Protein AF-0000000087552939 (afdb_homodimer)

Foldseek 3Di:
DPQPFKAKKKKKKKFKDCQVVLCVPDDPVLNVVLLVVLVVQLVVLCVPVWDWQDDDRGMTITMDGDQQDEPVVVVVSVVSSQVSNVVSQVVSCVVVVHHDPMHIEMEMFIDMWGWDDDVPHIHIDDPRVVVSVVVVPDPPDDDPYKYFYFPRRVVSHVVPPVDPPWPADVVGGTMGDDDPPPPPD/DPQPFKAKKKKKKKFKDCQVVLCVPDDPVLNVVLLVVLVVQLVVLCVPVWDWQDDDRGMTITMDGDQQDEPVVVVVSLVSSQVSSVVSQVVSCVVVVHHDPMHIEMEMFIDMWGWDDDVPHIHIDDPRVVVSVVVVPDPPDDDPYKYFYFPRRVVSHVVPPPDPPWPADVPGGTMGHDDPPPPPD

Nearest PDB structures (foldseek):
  1cju-assembly1_A  TM=7.055E-01  e=9.195E-08  Canis lupus familiaris
  3uvj-assembly1_A  TM=7.162E-01  e=6.050E-07  Homo sapiens
  6r4p-assembly1_A  TM=7.171E-01  e=2.565E-06  Bos taurus
  8hbe-assembly1_A  TM=6.775E-01  e=3.297E-06  Homo sapiens
  7pdh-assembly1_A  TM=7.159E-01  e=2.081E-04  Bos taurus

Solvent-accessible surface area (backbone atoms only — not comparable to full-atom values): 20741 Å² total; per-residue (Å²): 128,82,81,77,58,63,46,44,20,40,38,39,33,48,30,52,41,50,49,70,61,46,45,70,73,32,59,62,71,59,39,47,52,51,52,52,52,50,55,48,49,46,57,56,64,48,67,73,66,47,46,77,56,47,74,56,94,62,29,38,43,30,33,38,80,42,91,71,60,52,62,68,61,51,51,51,53,51,50,51,35,51,52,52,48,52,51,48,50,54,51,50,22,61,75,68,71,47,88,75,76,66,44,49,32,36,39,36,33,42,39,53,34,32,66,50,74,55,91,94,42,55,46,73,41,38,53,43,57,54,50,49,58,54,57,73,69,54,85,73,74,85,56,87,30,32,35,39,36,23,47,62,38,49,70,64,25,72,81,60,65,74,62,84,86,45,54,68,38,93,85,54,23,36,38,42,67,73,62,82,69,80,64,81,123,128,81,82,79,58,62,46,44,21,40,37,40,34,47,31,52,42,51,50,69,62,45,45,70,73,33,59,62,69,59,39,47,52,51,52,51,52,49,54,49,48,46,57,55,64,46,66,75,66,48,46,77,56,49,73,55,94,61,30,39,41,30,33,39,80,41,92,71,62,52,61,67,60,53,50,49,52,50,51,51,35,50,52,52,47,52,52,49,48,53,50,51,23,61,76,68,70,44,88,73,76,67,44,49,32,35,39,36,31,41,40,54,35,32,64,49,75,56,91,94,41,54,44,73,40,39,52,42,57,54,50,49,57,54,57,72,69,55,85,72,74,86,58,83,28,32,34,40,35,23,45,61,39,49,70,64,26,72,82,60,64,77,63,79,87,44,54,67,38,93,85,54,24,35,38,42,68,74,63,82,69,79,64,82,123

Secondary structure (DSSP, 8-state):
-----EEEEEEEEEEEETHHHHHHHS-HHHHHHHHHHHHHHHHHHHTTSSEEEEEETTEEEEEEE-SS--HHHHHHHHHHHHHHHHHHHHHHHHHHT-----EEEEEEEEEEEEEEEETTEEEEESHHHHHHHHHHT-S---SSSEEEEEHHHHHT-TT----TTSEEETTTEEEEESS------/---TTEEEEEEEEEEEETHHHHHHHS-HHHHHHHHHHHHHHHHHHHTTSSEEEEEETTEEEEEEE-SS--HHHHHHHHHHHHHHHHHHHHHHHHHHT-----EEEEEEEEEEEEEEEETTEEEEESHHHHHHHHHHT-S---SSSEEEEEHHHHHT-TT----TTSEEETTTEEEEESS------

Radius of gyration: 21.77 Å; Cα contacts (8 Å, |Δi|>4): 609; chains: 2; bounding box: 59×65×52 Å

pLDDT: mean 88.26, std 16.79, range [25.2, 98.75]

InterPro domains:
  IPR020503 Uncharacterised protein family Rv2561 [PF10851] (35-141)

Structure (mmCIF, N/CA/C/O backbone):
data_AF-0000000087552939-model_v1
#
loop_
_entity.id
_entity.type
_entity.pdbx_description
1 polymer 'DUF2652 domain-containing protein'
#
loop_
_atom_site.group_PDB
_atom_site.id
_atom_site.type_symbol
_atom_site.label_atom_id
_atom_site.label_alt_id
_atom_site.label_comp_id
_atom_site.label_asym_id
_atom_site.label_entity_id
_atom_site.label_seq_id
_atom_site.pdbx_PDB_ins_code
_atom_site.Cartn_x
_atom_site.Cartn_y
_atom_site.Cartn_z
_atom_site.occupancy
_atom_site.B_iso_or_equiv
_atom_site.auth_seq_id
_atom_site.auth_comp_id
_atom_site.auth_asym_id
_atom_site.auth_atom_id
_atom_site.pdbx_PDB_model_num
ATOM 1 N N . MET A 1 1 ? 30.734 -7.043 4.117 1 30.62 1 MET A N 1
ATOM 2 C CA . MET A 1 1 ? 29.703 -7.891 4.715 1 30.62 1 MET A CA 1
ATOM 3 C C . MET A 1 1 ? 28.703 -8.359 3.666 1 30.62 1 MET A C 1
ATOM 5 O O . MET A 1 1 ? 28.156 -7.543 2.922 1 30.62 1 MET A O 1
ATOM 9 N N . LYS A 1 2 ? 28.812 -9.383 3.016 1 39.03 2 LYS A N 1
ATOM 10 C CA . LYS A 1 2 ? 28.109 -9.992 1.896 1 39.03 2 LYS A CA 1
ATOM 11 C C . LYS A 1 2 ? 26.594 -9.797 2.031 1 39.03 2 LYS A C 1
ATOM 13 O O . LYS A 1 2 ? 26.016 -10.18 3.045 1 39.03 2 LYS A O 1
ATOM 18 N N . ASN A 1 3 ? 25.969 -8.766 1.688 1 45.84 3 ASN A N 1
ATOM 19 C CA . ASN A 1 3 ? 24.594 -8.336 1.891 1 45.84 3 ASN A CA 1
ATOM 20 C C . ASN A 1 3 ? 23.594 -9.406 1.449 1 45.84 3 ASN A C 1
ATOM 22 O O . ASN A 1 3 ? 23.391 -9.609 0.252 1 45.84 3 ASN A O 1
ATOM 26 N N . THR A 1 4 ? 23.375 -10.523 2.162 1 56.88 4 THR A N 1
ATOM 27 C CA . THR A 1 4 ? 22.844 -11.883 2.26 1 56.88 4 THR A CA 1
ATOM 28 C C . THR A 1 4 ? 21.344 -11.898 2.008 1 56.88 4 THR A C 1
ATOM 30 O O . THR A 1 4 ? 20.75 -12.961 1.795 1 56.88 4 THR A O 1
ATOM 33 N N . ASN A 1 5 ? 20.578 -10.742 1.936 1 81.06 5 ASN A N 1
ATOM 34 C CA . ASN A 1 5 ? 19.141 -10.961 2.012 1 81.06 5 ASN A CA 1
ATOM 35 C C . ASN A 1 5 ? 18.484 -10.789 0.65 1 81.06 5 ASN A C 1
ATOM 37 O O . ASN A 1 5 ? 17.266 -10.57 0.57 1 81.06 5 ASN A O 1
ATOM 41 N N . ILE A 1 6 ? 19.328 -10.852 -0.415 1 91.69 6 ILE A N 1
ATOM 42 C CA . ILE A 1 6 ? 18.766 -10.766 -1.76 1 91.69 6 ILE A CA 1
ATOM 43 C C . ILE A 1 6 ? 18.578 -12.164 -2.336 1 91.69 6 ILE A C 1
ATOM 45 O O . ILE A 1 6 ? 19.547 -12.922 -2.469 1 91.69 6 ILE A O 1
ATOM 49 N N . GLN A 1 7 ? 17.406 -12.469 -2.65 1 95.81 7 GLN A N 1
ATOM 50 C CA . GLN A 1 7 ? 17.078 -13.766 -3.232 1 95.81 7 GLN A CA 1
ATOM 51 C C . GLN A 1 7 ? 16.016 -13.625 -4.32 1 95.81 7 GLN A C 1
ATOM 53 O O . GLN A 1 7 ? 15.305 -12.617 -4.379 1 95.81 7 GLN A O 1
ATOM 58 N N . GLU A 1 8 ? 16.031 -14.625 -5.18 1 97 8 GLU A N 1
ATOM 59 C CA . GLU A 1 8 ? 15 -14.672 -6.203 1 97 8 GLU A CA 1
ATOM 60 C C . GLU A 1 8 ? 13.734 -15.344 -5.668 1 97 8 GLU A C 1
ATOM 62 O O . GLU A 1 8 ? 13.805 -16.281 -4.871 1 97 8 GLU A O 1
ATOM 67 N N . GLY A 1 9 ? 12.641 -14.781 -6.156 1 97.44 9 GLY A N 1
ATOM 68 C CA . GLY A 1 9 ? 11.391 -15.375 -5.711 1 97.44 9 GLY A CA 1
ATOM 69 C C . GLY A 1 9 ? 10.188 -14.914 -6.512 1 97.44 9 GLY A C 1
ATOM 70 O O . GLY A 1 9 ? 10.336 -14.195 -7.504 1 97.44 9 GLY A O 1
ATOM 71 N N . ILE A 1 10 ? 9.078 -15.445 -6.098 1 98.25 10 ILE A N 1
ATOM 72 C CA . ILE A 1 10 ? 7.789 -15.164 -6.723 1 98.25 10 ILE A CA 1
ATOM 73 C C . ILE A 1 10 ? 7.055 -14.078 -5.938 1 98.25 10 ILE A C 1
ATOM 75 O O . ILE A 1 10 ? 7.055 -14.094 -4.703 1 98.25 10 ILE A O 1
ATOM 79 N N . ILE A 1 11 ? 6.465 -13.172 -6.664 1 98.44 11 ILE A N 1
ATOM 80 C CA . ILE A 1 11 ? 5.523 -12.195 -6.129 1 98.44 11 ILE A CA 1
ATOM 81 C C . ILE A 1 11 ? 4.113 -12.508 -6.629 1 98.44 11 ILE A C 1
ATOM 83 O O . ILE A 1 11 ? 3.906 -12.703 -7.828 1 98.44 11 ILE A O 1
ATOM 87 N N . LEU A 1 12 ? 3.227 -12.641 -5.75 1 98.62 12 LEU A N 1
ATOM 88 C CA . LEU A 1 12 ? 1.813 -12.812 -6.074 1 98.62 12 LEU A CA 1
ATOM 89 C C . LEU A 1 12 ? 0.972 -11.711 -5.43 1 98.62 12 LEU A C 1
ATOM 91 O O . LEU A 1 12 ? 1.012 -11.531 -4.211 1 98.62 12 LEU A O 1
ATOM 95 N N . ILE A 1 13 ? 0.216 -11.016 -6.223 1 98.44 13 ILE A N 1
ATOM 96 C CA . ILE A 1 13 ? -0.648 -9.977 -5.684 1 98.44 13 ILE A CA 1
ATOM 97 C C . ILE A 1 13 ? -2.092 -10.227 -6.113 1 98.44 13 ILE A C 1
ATOM 99 O O . ILE A 1 13 ? -2.492 -9.859 -7.219 1 98.44 13 ILE A O 1
ATOM 103 N N . PRO A 1 14 ? -2.861 -10.867 -5.309 1 98.25 14 PRO A N 1
ATOM 104 C CA . PRO A 1 14 ? -4.309 -10.758 -5.512 1 98.25 14 PRO A CA 1
ATOM 105 C C . PRO A 1 14 ? -4.848 -9.367 -5.195 1 98.25 14 PRO A C 1
ATOM 107 O O . PRO A 1 14 ? -4.402 -8.727 -4.234 1 98.25 14 PRO A O 1
ATOM 110 N N . ASP A 1 15 ? -5.75 -8.906 -5.977 1 97.19 15 ASP A N 1
ATOM 111 C CA . ASP A 1 15 ? -6.309 -7.562 -5.875 1 97.19 15 ASP A CA 1
ATOM 112 C C . ASP A 1 15 ? -7.777 -7.547 -6.301 1 97.19 15 ASP A C 1
ATOM 114 O O . ASP A 1 15 ? -8.164 -8.234 -7.25 1 97.19 15 ASP A O 1
ATOM 118 N N . PHE A 1 16 ? -8.523 -6.719 -5.582 1 97.25 16 PHE A N 1
ATOM 119 C CA . PHE A 1 16 ? -9.961 -6.664 -5.852 1 97.25 16 PHE A CA 1
ATOM 120 C C . PHE A 1 16 ? -10.25 -5.766 -7.047 1 97.25 16 PHE A C 1
ATOM 122 O O . PHE A 1 16 ? -9.797 -4.625 -7.098 1 97.25 16 PHE A O 1
ATOM 129 N N . ASN A 1 17 ? -11.102 -6.223 -7.984 1 94.06 17 ASN A N 1
ATOM 130 C CA . ASN A 1 17 ? -11.75 -5.352 -8.961 1 94.06 17 ASN A CA 1
ATOM 131 C C . ASN A 1 17 ? -13.047 -4.754 -8.414 1 94.06 17 ASN A C 1
ATOM 133 O O . ASN A 1 17 ? -13.859 -5.469 -7.82 1 94.06 17 ASN A O 1
ATOM 137 N N . GLY A 1 18 ? -13.18 -3.484 -8.633 1 94.75 18 GLY A N 1
ATOM 138 C CA . GLY A 1 18 ? -14.406 -2.838 -8.195 1 94.75 18 GLY A CA 1
ATOM 139 C C . GLY A 1 18 ? -14.328 -2.318 -6.77 1 94.75 18 GLY A C 1
ATOM 140 O O . GLY A 1 18 ? -15.352 -1.942 -6.184 1 94.75 18 GLY A O 1
ATOM 141 N N . PHE A 1 19 ? -13.195 -2.289 -6.16 1 97.25 19 PHE A N 1
ATOM 142 C CA . PHE A 1 19 ? -13.016 -1.962 -4.754 1 97.25 19 PHE A CA 1
ATOM 143 C C . PHE A 1 19 ? -13.461 -0.533 -4.465 1 97.25 19 PHE A C 1
ATOM 145 O O . PHE A 1 19 ? -14.203 -0.288 -3.514 1 97.25 19 PHE A O 1
ATOM 152 N N . THR A 1 20 ? -12.992 0.416 -5.34 1 96.38 20 THR A N 1
ATOM 153 C CA . THR A 1 20 ? -13.289 1.825 -5.105 1 96.38 20 THR A CA 1
ATOM 154 C C . THR A 1 20 ? -14.797 2.064 -5.074 1 96.38 20 THR A C 1
ATOM 156 O O . THR A 1 20 ? -15.32 2.641 -4.121 1 96.38 20 THR A O 1
ATOM 159 N N . GLU A 1 21 ? -15.461 1.597 -6.066 1 96.94 21 GLU A N 1
ATOM 160 C CA . GLU A 1 21 ? -16.906 1.754 -6.133 1 96.94 21 GLU A CA 1
ATOM 161 C C . GLU A 1 21 ? -17.594 1.062 -4.957 1 96.94 21 GLU A C 1
ATOM 163 O O . GLU A 1 21 ? -18.562 1.589 -4.395 1 96.94 21 GLU A O 1
ATOM 168 N N . PHE A 1 22 ? -17.141 -0.093 -4.629 1 98.06 22 PHE A N 1
ATOM 169 C CA . PHE A 1 22 ? -17.703 -0.846 -3.51 1 98.06 22 PHE A CA 1
ATOM 170 C C . PHE A 1 22 ? -17.625 -0.036 -2.221 1 98.06 22 PHE A C 1
ATOM 172 O O . PHE A 1 22 ? -18.594 0.048 -1.475 1 98.06 22 PHE A O 1
ATOM 179 N N . VAL A 1 23 ? -16.469 0.554 -1.922 1 98.12 23 VAL A N 1
ATOM 180 C CA . VAL A 1 23 ? -16.25 1.317 -0.696 1 98.12 23 VAL A CA 1
ATOM 181 C C . VAL A 1 23 ? -17.188 2.531 -0.677 1 98.12 23 VAL A C 1
ATOM 183 O O . VAL A 1 23 ? -17.766 2.857 0.359 1 98.12 23 VAL A O 1
ATOM 186 N N . PHE A 1 24 ? -17.328 3.164 -1.829 1 97.5 24 PHE A N 1
ATOM 187 C CA . PHE A 1 24 ? -18.125 4.383 -1.901 1 97.5 24 PHE A CA 1
ATOM 188 C C . PHE A 1 24 ? -19.609 4.062 -1.8 1 97.5 24 PHE A C 1
ATOM 190 O O . PHE A 1 24 ? -20.406 4.91 -1.388 1 97.5 24 PHE A O 1
ATOM 197 N N . ASN A 1 25 ? -19.984 2.811 -2.123 1 97.31 25 ASN A N 1
ATOM 198 C CA . ASN A 1 25 ? -21.406 2.498 -2.232 1 97.31 25 ASN A CA 1
ATOM 199 C C . ASN A 1 25 ? -21.875 1.587 -1.1 1 97.31 25 ASN A C 1
ATOM 201 O O . ASN A 1 25 ? -23 1.104 -1.109 1 97.31 25 ASN A O 1
ATOM 205 N N . THR A 1 26 ? -21.047 1.275 -0.212 1 97.31 26 THR A N 1
ATOM 206 C CA . THR A 1 26 ? -21.406 0.412 0.911 1 97.31 26 THR A CA 1
ATOM 207 C C . THR A 1 26 ? -21.188 1.135 2.236 1 97.31 26 THR A C 1
ATOM 209 O O . THR A 1 26 ? -20.203 1.863 2.398 1 97.31 26 THR A O 1
ATOM 212 N N . LYS A 1 27 ? -22.109 0.952 3.109 1 96.31 27 LYS A N 1
ATOM 213 C CA . LYS A 1 27 ? -21.938 1.533 4.438 1 96.31 27 LYS A CA 1
ATOM 214 C C . LYS A 1 27 ? -20.609 1.114 5.055 1 96.31 27 LYS A C 1
ATOM 216 O O . LYS A 1 27 ? -20.172 -0.027 4.891 1 96.31 27 LYS A O 1
ATOM 221 N N . LEU A 1 28 ? -20.062 1.987 5.84 1 96.69 28 LEU A N 1
ATOM 222 C CA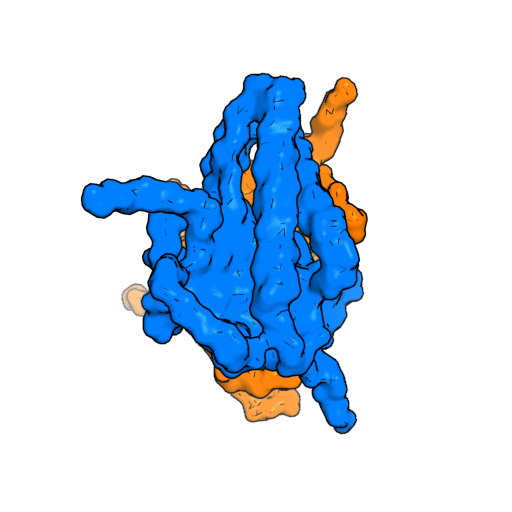 . LEU A 1 28 ? -18.703 1.865 6.355 1 96.69 28 LEU A CA 1
ATOM 223 C C . LEU A 1 28 ? -18.516 0.557 7.117 1 96.69 28 LEU A C 1
ATOM 225 O O . LEU A 1 28 ? -17.609 -0.213 6.832 1 96.69 28 LEU A O 1
ATOM 229 N N . TYR A 1 29 ? -19.422 0.262 8.039 1 95.19 29 TYR A N 1
ATOM 230 C CA . TYR A 1 29 ? -19.297 -0.926 8.875 1 95.19 29 TYR A CA 1
ATOM 231 C C . TYR A 1 29 ? -19.453 -2.195 8.047 1 95.19 29 TYR A C 1
ATOM 233 O O .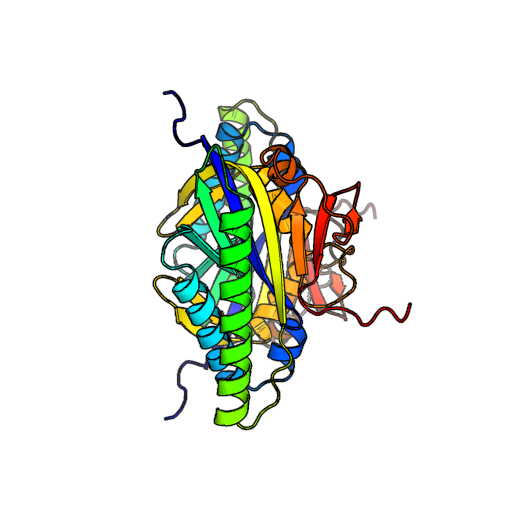 TYR A 1 29 ? -18.688 -3.154 8.219 1 95.19 29 TYR A O 1
ATOM 241 N N . THR A 1 30 ? -20.406 -2.174 7.219 1 97.19 30 THR A N 1
ATOM 242 C CA . THR A 1 30 ? -20.688 -3.33 6.375 1 97.19 30 THR A CA 1
ATOM 243 C C . THR A 1 30 ? -19.531 -3.59 5.414 1 97.19 30 THR A C 1
ATOM 245 O O . THR A 1 30 ? -19.094 -4.734 5.25 1 97.19 30 THR A O 1
ATOM 248 N N . GLY A 1 31 ? -19.109 -2.508 4.75 1 97.69 31 GLY A N 1
ATOM 249 C CA . GLY A 1 31 ? -18 -2.646 3.828 1 97.69 31 GLY A CA 1
ATOM 250 C C . GLY A 1 31 ? -16.734 -3.172 4.492 1 97.69 31 GLY A C 1
ATOM 251 O O . GLY A 1 31 ? -16.062 -4.055 3.953 1 97.69 31 GLY A O 1
ATOM 252 N N . GLU A 1 32 ? -16.438 -2.639 5.637 1 97.44 32 GLU A N 1
ATOM 253 C CA . GLU A 1 32 ? -15.281 -3.092 6.398 1 97.44 32 GLU A CA 1
ATOM 254 C C . GLU A 1 32 ? -15.367 -4.586 6.703 1 97.44 32 GLU A C 1
ATOM 256 O O . GLU A 1 32 ? -14.391 -5.312 6.547 1 97.44 32 GLU A O 1
ATOM 261 N N . TYR A 1 33 ? -16.5 -4.969 7.195 1 97.62 33 TYR A N 1
ATOM 262 C CA . TYR A 1 33 ? -16.719 -6.371 7.539 1 97.62 33 TYR A CA 1
ATOM 263 C C . TYR A 1 33 ? -16.5 -7.273 6.332 1 97.62 33 TYR A C 1
ATOM 265 O O . TYR A 1 33 ? -15.781 -8.266 6.418 1 97.62 33 TYR A O 1
ATOM 273 N N . ILE A 1 34 ? -17.062 -6.91 5.227 1 98.38 34 ILE A N 1
ATOM 274 C CA . ILE A 1 34 ? -16.984 -7.707 4.004 1 98.38 34 ILE A CA 1
ATOM 275 C C . ILE A 1 34 ? -15.539 -7.816 3.545 1 98.38 34 ILE A C 1
ATOM 277 O O . ILE A 1 34 ? -15.055 -8.914 3.266 1 98.38 34 ILE A O 1
ATOM 281 N N . VAL A 1 35 ? -14.875 -6.703 3.479 1 98.31 35 VAL A N 1
ATOM 282 C CA . VAL A 1 35 ? -13.5 -6.676 3.004 1 98.31 35 VAL A CA 1
ATOM 283 C C . VAL A 1 35 ? -12.609 -7.5 3.936 1 98.31 35 VAL A C 1
ATOM 285 O O . VAL A 1 35 ? -11.758 -8.258 3.479 1 98.31 35 VAL A O 1
ATOM 288 N N . THR A 1 36 ? -12.859 -7.387 5.223 1 98 36 THR A N 1
ATOM 289 C CA . THR A 1 36 ? -12.102 -8.164 6.195 1 98 36 THR A CA 1
ATOM 290 C C . THR A 1 36 ? -12.289 -9.664 5.957 1 98 36 THR A C 1
ATOM 292 O O . THR A 1 36 ? -11.32 -10.422 5.98 1 98 36 THR A O 1
ATOM 295 N N . GLN A 1 37 ? -13.492 -10.055 5.719 1 98.31 37 GLN A N 1
ATOM 296 C CA . GLN A 1 37 ? -13.797 -11.469 5.488 1 98.31 37 GLN A CA 1
ATOM 297 C C . GLN A 1 37 ? -13.133 -11.969 4.207 1 98.31 37 GLN A C 1
ATOM 299 O O . GLN A 1 37 ? -12.586 -13.07 4.172 1 98.31 37 GLN A O 1
ATOM 304 N N . LEU A 1 38 ? -13.18 -11.156 3.186 1 98.69 38 LEU A N 1
ATOM 305 C CA . LEU A 1 38 ? -12.633 -11.562 1.896 1 98.69 38 LEU A CA 1
ATOM 306 C C . LEU A 1 38 ? -11.109 -11.656 1.956 1 98.69 38 LEU A C 1
ATOM 308 O O . LEU A 1 38 ? -10.531 -12.617 1.447 1 98.69 38 LEU A O 1
ATOM 312 N N . LEU A 1 39 ? -10.469 -10.68 2.58 1 98.62 39 LEU A N 1
ATOM 313 C CA . LEU A 1 39 ? -9.016 -10.734 2.754 1 98.62 39 LEU A CA 1
ATOM 314 C C . LEU A 1 39 ? -8.609 -11.93 3.604 1 98.62 39 LEU A C 1
ATOM 316 O O . LEU A 1 39 ? -7.641 -12.625 3.285 1 98.62 39 LEU A O 1
ATOM 320 N N . SER A 1 40 ? -9.359 -12.164 4.656 1 98.19 40 SER A N 1
ATOM 321 C CA . SER A 1 40 ? -9.086 -13.305 5.523 1 98.19 40 SER A CA 1
ATOM 322 C C . SER A 1 40 ? -9.188 -14.617 4.754 1 98.19 40 SER A C 1
ATOM 324 O O . SER A 1 40 ? -8.383 -15.523 4.961 1 98.19 40 SER A O 1
ATOM 326 N N . THR A 1 41 ? -10.164 -14.688 3.945 1 98.5 41 THR A N 1
ATOM 327 C CA . THR A 1 41 ? -10.359 -15.883 3.133 1 98.5 41 THR A CA 1
ATOM 328 C C . THR A 1 41 ? -9.133 -16.156 2.26 1 98.5 41 THR A C 1
ATOM 330 O O . THR A 1 41 ? -8.648 -17.281 2.188 1 98.5 41 THR A O 1
ATOM 333 N N . LEU A 1 42 ? -8.633 -15.109 1.574 1 98.44 42 LEU A N 1
ATOM 334 C CA . LEU A 1 42 ? -7.465 -15.258 0.713 1 98.44 42 LEU A CA 1
ATOM 335 C C . LEU A 1 42 ? -6.242 -15.68 1.522 1 98.44 42 LEU A C 1
ATOM 337 O O . LEU A 1 42 ? -5.453 -16.516 1.076 1 98.44 42 LEU A O 1
ATOM 341 N N . MET A 1 43 ? -6.086 -15.102 2.684 1 97.88 43 MET A N 1
ATOM 342 C CA . MET A 1 43 ? -4.961 -15.453 3.547 1 97.88 43 MET A CA 1
ATOM 343 C C . MET A 1 43 ? -5.055 -16.906 3.996 1 97.88 43 MET A C 1
ATOM 345 O O . MET A 1 43 ? -4.043 -17.609 4.039 1 97.88 43 MET A O 1
ATOM 349 N N . ASP A 1 44 ? -6.227 -17.344 4.301 1 97.31 44 ASP A N 1
ATOM 350 C CA . ASP A 1 44 ? -6.441 -18.703 4.773 1 97.31 44 ASP A CA 1
ATOM 351 C C . ASP A 1 44 ? -6.148 -19.719 3.67 1 97.31 44 ASP A C 1
ATOM 353 O O . ASP A 1 44 ? -5.477 -20.719 3.91 1 97.31 44 ASP A O 1
ATOM 357 N N . VAL A 1 45 ? -6.645 -19.422 2.514 1 97.44 45 VAL A N 1
ATOM 358 C CA . VAL A 1 45 ? -6.496 -20.344 1.391 1 97.44 45 VAL A CA 1
ATOM 359 C C . VAL A 1 45 ? -5.02 -20.469 1.015 1 97.44 45 VAL A C 1
ATOM 361 O O . VAL A 1 45 ? -4.582 -21.516 0.524 1 97.44 45 VAL A O 1
ATOM 364 N N . ASN A 1 46 ? -4.285 -19.406 1.151 1 95.56 46 ASN A N 1
ATOM 365 C CA . ASN A 1 46 ? -2.844 -19.422 0.933 1 95.56 46 ASN A CA 1
ATOM 366 C C . ASN A 1 46 ? -2.172 -20.547 1.704 1 95.56 46 ASN A C 1
ATOM 368 O O . ASN A 1 46 ? -1.163 -21.094 1.256 1 95.56 46 ASN A O 1
ATOM 372 N N . ASN A 1 47 ? -2.703 -20.953 2.85 1 94.06 47 ASN A N 1
ATOM 373 C CA . ASN A 1 47 ? -2.246 -22.062 3.668 1 94.06 47 ASN A CA 1
ATOM 374 C C . ASN A 1 47 ? -0.743 -22 3.922 1 94.06 47 ASN A C 1
ATOM 376 O O . ASN A 1 47 ? -0.034 -22.984 3.754 1 94.06 47 ASN A O 1
ATOM 380 N N . GLN A 1 48 ? -0.194 -20.844 4.066 1 93.06 48 GLN A N 1
ATOM 381 C CA . GLN A 1 48 ? 1.172 -20.547 4.473 1 93.06 48 GLN A CA 1
ATOM 382 C C . GLN A 1 48 ? 2.168 -20.891 3.371 1 93.06 48 GLN A C 1
ATOM 384 O O . GLN A 1 48 ? 3.363 -21.047 3.633 1 93.06 48 GLN A O 1
ATOM 389 N N . TYR A 1 49 ? 1.611 -21.078 2.195 1 96.38 49 TYR A N 1
ATOM 390 C CA . TYR A 1 49 ? 2.549 -21.312 1.102 1 96.38 49 TYR A CA 1
ATOM 391 C C . TYR A 1 49 ? 3.373 -20.062 0.816 1 96.38 49 TYR A C 1
ATOM 393 O O . TYR A 1 49 ? 4.598 -20.125 0.706 1 96.38 49 TYR A O 1
ATOM 401 N N . PHE A 1 50 ? 2.693 -18.969 0.598 1 98 50 PHE A N 1
ATOM 402 C CA . PHE A 1 50 ? 3.363 -17.688 0.442 1 98 50 PHE A CA 1
ATOM 403 C C . PHE A 1 50 ? 3.496 -16.984 1.786 1 98 50 PHE A C 1
ATOM 405 O O . PHE A 1 50 ? 2.6 -17.062 2.629 1 98 50 PHE A O 1
ATOM 412 N N . ASN A 1 51 ? 4.578 -16.297 1.954 1 97.5 51 ASN A N 1
ATOM 413 C CA . ASN A 1 51 ? 4.66 -15.312 3.02 1 97.5 51 ASN A CA 1
ATOM 414 C C . ASN A 1 51 ? 3.869 -14.047 2.676 1 97.5 51 ASN A C 1
ATOM 416 O O . ASN A 1 51 ? 3.752 -13.688 1.504 1 97.5 51 ASN A O 1
ATOM 420 N N . ILE A 1 52 ? 3.307 -13.414 3.703 1 97.06 52 ILE A N 1
ATOM 421 C CA . ILE A 1 52 ? 2.582 -12.164 3.506 1 97.06 52 ILE A CA 1
ATOM 422 C C . ILE A 1 52 ? 3.467 -10.984 3.906 1 97.06 52 ILE A C 1
ATOM 424 O O . ILE A 1 52 ? 3.877 -10.875 5.062 1 97.06 52 ILE A O 1
ATOM 428 N N . SER A 1 53 ? 3.754 -10.117 3 1 95.75 53 SER A N 1
ATOM 429 C CA . SER A 1 53 ? 4.559 -8.938 3.291 1 95.75 53 SER A CA 1
ATOM 430 C C . SER A 1 53 ? 3.686 -7.781 3.779 1 95.75 53 SER A C 1
ATOM 432 O O . SER A 1 53 ? 4.035 -7.098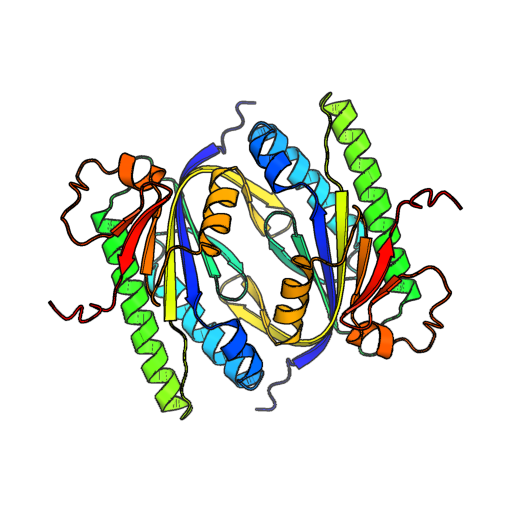 4.742 1 95.75 53 SER A O 1
ATOM 434 N N . GLU A 1 54 ? 2.584 -7.598 3.086 1 95.12 54 GLU A N 1
ATOM 435 C CA . GLU A 1 54 ? 1.715 -6.484 3.453 1 95.12 54 GLU A CA 1
ATOM 436 C C . GLU A 1 54 ? 0.318 -6.656 2.865 1 95.12 54 GLU A C 1
ATOM 438 O O . GLU A 1 54 ? 0.126 -7.426 1.922 1 95.12 54 GLU A O 1
ATOM 443 N N . ILE A 1 55 ? -0.605 -5.957 3.467 1 95.56 55 ILE A N 1
ATOM 444 C CA . ILE A 1 55 ? -1.962 -5.785 2.959 1 95.56 55 ILE A CA 1
ATOM 445 C C . ILE A 1 55 ? -2.209 -4.312 2.639 1 95.56 55 ILE A C 1
ATOM 447 O O . ILE A 1 55 ? -1.967 -3.438 3.477 1 95.56 55 ILE A O 1
ATOM 451 N N . GLU A 1 56 ? -2.527 -4.027 1.47 1 90.88 56 GLU A N 1
ATOM 452 C CA . GLU A 1 56 ? -2.805 -2.66 1.039 1 90.88 56 GLU A CA 1
ATOM 453 C C . GLU A 1 56 ? -4.242 -2.516 0.549 1 90.88 56 GLU A C 1
ATOM 455 O O . GLU A 1 56 ? -4.523 -2.719 -0.634 1 90.88 56 GLU A O 1
ATOM 460 N N . GLY A 1 57 ? -5.094 -1.997 1.418 1 91.25 57 GLY A N 1
ATOM 461 C CA . GLY A 1 57 ? -6.488 -1.842 1.038 1 91.25 57 GLY A CA 1
ATOM 462 C C . GLY A 1 57 ? -7.137 -3.143 0.604 1 91.25 57 GLY A C 1
ATOM 463 O O . GLY A 1 57 ? -7.672 -3.881 1.434 1 91.25 57 GLY A O 1
ATOM 464 N N . ASP A 1 58 ? -7.055 -3.322 -0.708 1 94.25 58 ASP A N 1
ATOM 465 C CA . ASP A 1 58 ? -7.727 -4.473 -1.308 1 94.25 58 ASP A CA 1
ATOM 466 C C . ASP A 1 58 ? -6.719 -5.449 -1.906 1 94.25 58 ASP A C 1
ATOM 468 O O . ASP A 1 58 ? -7.102 -6.43 -2.549 1 94.25 58 ASP A O 1
ATOM 472 N N . ALA A 1 59 ? -5.469 -5.18 -1.756 1 96.75 59 ALA A N 1
ATOM 473 C CA . ALA A 1 59 ? -4.422 -6.031 -2.314 1 96.75 59 ALA A CA 1
ATOM 474 C C . ALA A 1 59 ? -3.588 -6.672 -1.207 1 96.75 59 ALA A C 1
ATOM 476 O O . ALA A 1 59 ? -3.387 -6.07 -0.149 1 96.75 59 ALA A O 1
ATOM 477 N N . ILE A 1 60 ? -3.164 -7.863 -1.447 1 98 60 ILE A N 1
ATOM 478 C CA . ILE A 1 60 ? -2.199 -8.523 -0.576 1 98 60 ILE A CA 1
ATOM 479 C C . ILE A 1 60 ? -0.897 -8.766 -1.336 1 98 60 ILE A C 1
ATOM 481 O O . ILE A 1 60 ? -0.909 -9.281 -2.457 1 98 60 ILE A O 1
ATOM 485 N N . LEU A 1 61 ? 0.201 -8.375 -0.771 1 98 61 LEU A N 1
ATOM 486 C CA . LEU A 1 61 ? 1.506 -8.695 -1.342 1 98 61 LEU A CA 1
ATOM 487 C C . LEU A 1 61 ? 2.061 -9.984 -0.75 1 98 61 LEU A C 1
ATOM 489 O O . LEU A 1 61 ? 2.613 -9.977 0.352 1 98 61 LEU A O 1
ATOM 493 N N . PHE A 1 62 ? 1.952 -11.055 -1.498 1 98.5 62 PHE A N 1
ATOM 494 C CA . PHE A 1 62 ? 2.531 -12.352 -1.159 1 98.5 62 PHE A CA 1
ATOM 495 C C . PHE A 1 62 ? 3.906 -12.516 -1.796 1 98.5 62 PHE A C 1
ATOM 497 O O . PHE A 1 62 ? 4.152 -12 -2.889 1 98.5 62 PHE A O 1
ATOM 504 N N . TYR A 1 63 ? 4.723 -13.258 -1.12 1 98.31 63 TYR A N 1
ATOM 505 C CA . TYR A 1 63 ? 6.008 -13.555 -1.741 1 98.31 63 TYR A CA 1
ATOM 506 C C . TYR A 1 63 ? 6.535 -14.906 -1.274 1 98.31 63 TYR A C 1
ATOM 508 O O . TYR A 1 63 ? 6.129 -15.414 -0.224 1 98.31 63 TYR A O 1
ATOM 516 N N . ARG A 1 64 ? 7.402 -15.508 -2.055 1 97.81 64 ARG A N 1
ATOM 517 C CA . ARG A 1 64 ? 8.109 -16.734 -1.72 1 97.81 64 ARG A CA 1
ATOM 518 C C . ARG A 1 64 ? 9.438 -16.828 -2.451 1 97.81 64 ARG A C 1
ATOM 520 O O . ARG A 1 64 ? 9.484 -16.734 -3.68 1 97.81 64 ARG A O 1
ATOM 527 N N . TYR A 1 65 ? 10.461 -16.922 -1.666 1 97 65 TYR A N 1
ATOM 528 C CA . TYR A 1 65 ? 11.734 -17.234 -2.295 1 97 65 TYR A CA 1
ATOM 529 C C . TYR A 1 65 ? 11.734 -18.641 -2.885 1 97 65 TYR A C 1
ATOM 531 O O . TYR A 1 65 ? 11.43 -19.609 -2.189 1 97 65 TYR A O 1
ATOM 539 N N . ASP A 1 66 ? 11.922 -18.719 -4.094 1 95.75 66 ASP A N 1
ATOM 540 C CA . ASP A 1 66 ? 11.891 -19.953 -4.855 1 95.75 66 ASP A CA 1
ATOM 541 C C . ASP A 1 66 ? 12.656 -19.828 -6.168 1 95.75 66 ASP A C 1
ATOM 543 O O . ASP A 1 66 ? 12.273 -19.031 -7.035 1 95.75 66 ASP A O 1
ATOM 547 N N . GLU A 1 67 ? 13.641 -20.625 -6.371 1 93.25 67 GLU A N 1
ATOM 548 C CA . GLU A 1 67 ? 14.461 -20.516 -7.578 1 93.25 67 GLU A CA 1
ATOM 549 C C . GLU A 1 67 ? 13.797 -21.234 -8.75 1 93.25 67 GLU A C 1
ATOM 551 O O . GLU A 1 67 ? 14.141 -20.984 -9.906 1 93.25 67 GLU A O 1
ATOM 556 N N . ASN A 1 68 ? 12.93 -22.125 -8.445 1 92.06 68 ASN A N 1
ATOM 557 C CA . ASN A 1 68 ? 12.273 -22.906 -9.484 1 92.06 68 ASN A CA 1
ATOM 558 C C . ASN A 1 68 ? 10.766 -23 -9.25 1 92.06 68 ASN A C 1
ATOM 560 O O . ASN A 1 68 ? 10.242 -24.078 -8.969 1 92.06 68 ASN A O 1
ATOM 564 N N . PRO A 1 69 ? 10.141 -21.891 -9.438 1 93 69 PRO A N 1
ATOM 565 C CA . PRO A 1 69 ? 8.703 -21.906 -9.18 1 93 69 PRO A CA 1
ATOM 566 C C . PRO A 1 69 ? 7.938 -22.797 -10.156 1 93 69 PRO A C 1
ATOM 568 O O . PRO A 1 69 ? 8.312 -22.891 -11.328 1 93 69 PRO A O 1
ATOM 571 N N . SER A 1 70 ? 6.934 -23.406 -9.695 1 92.38 70 SER A N 1
ATOM 572 C CA . SER A 1 70 ? 6.094 -24.297 -10.492 1 92.38 70 SER A CA 1
ATOM 573 C C . SER A 1 70 ? 4.844 -23.578 -10.984 1 92.38 70 SER A C 1
ATOM 575 O O . SER A 1 70 ? 3.998 -23.156 -10.188 1 92.38 70 SER A O 1
ATOM 577 N N . TYR A 1 71 ? 4.75 -23.484 -12.258 1 92.94 71 TYR A N 1
ATOM 578 C CA . TYR A 1 71 ? 3.568 -22.891 -12.867 1 92.94 71 TYR A CA 1
ATOM 579 C C . TYR A 1 71 ? 2.305 -23.625 -12.43 1 92.94 71 TYR A C 1
ATOM 581 O O . TYR A 1 71 ? 1.308 -23 -12.07 1 92.94 71 TYR A O 1
ATOM 589 N N . ILE A 1 72 ? 2.307 -24.875 -12.477 1 92.62 72 ILE A N 1
ATOM 590 C CA . ILE A 1 72 ? 1.156 -25.719 -12.156 1 92.62 72 ILE A CA 1
ATOM 591 C C . ILE A 1 72 ? 0.738 -25.484 -10.703 1 92.62 72 ILE A C 1
ATOM 593 O O . ILE A 1 72 ? -0.448 -25.312 -10.414 1 92.62 72 ILE A O 1
ATOM 597 N N . LYS A 1 73 ? 1.686 -25.5 -9.836 1 94.06 73 LYS A N 1
ATOM 598 C CA . LYS A 1 73 ? 1.396 -25.281 -8.422 1 94.06 73 LYS A CA 1
ATOM 599 C C . LYS A 1 73 ? 0.791 -23.906 -8.18 1 94.06 73 LYS A C 1
ATOM 601 O O . LYS A 1 73 ? -0.2 -23.766 -7.461 1 94.06 73 LYS A O 1
ATOM 606 N N . ILE A 1 74 ? 1.401 -22.906 -8.781 1 95.06 74 ILE A N 1
ATOM 607 C CA . ILE A 1 74 ? 0.945 -21.531 -8.602 1 95.06 74 ILE A CA 1
ATOM 608 C C . ILE A 1 74 ? -0.469 -21.391 -9.156 1 95.06 74 ILE A C 1
ATOM 610 O O . ILE A 1 74 ? -1.337 -20.797 -8.516 1 95.06 74 ILE A O 1
ATOM 614 N N . THR A 1 75 ? -0.705 -21.922 -10.336 1 93.12 75 THR A N 1
ATOM 615 C CA . THR A 1 75 ? -2.023 -21.828 -10.961 1 93.12 75 THR A CA 1
ATOM 616 C C . THR A 1 75 ? -3.078 -22.5 -10.086 1 93.12 75 THR A C 1
ATOM 618 O O . THR A 1 75 ? -4.207 -22.016 -9.984 1 93.12 75 THR A O 1
ATOM 621 N N . LYS A 1 76 ? -2.762 -23.578 -9.5 1 94.56 76 LYS A N 1
ATOM 622 C CA . LYS A 1 76 ? -3.684 -24.25 -8.594 1 94.56 76 LYS A CA 1
ATOM 623 C C . LYS A 1 76 ? -4.023 -23.375 -7.391 1 94.56 76 LYS A C 1
ATOM 625 O O . LYS A 1 76 ? -5.18 -23.312 -6.977 1 94.56 76 LYS A O 1
ATOM 630 N N . ILE A 1 77 ? -3.049 -22.75 -6.84 1 96.56 77 ILE A N 1
ATOM 631 C CA . ILE A 1 77 ? -3.248 -21.859 -5.703 1 96.56 77 ILE A CA 1
ATOM 632 C C . ILE A 1 77 ? -4.176 -20.719 -6.105 1 96.56 77 ILE A C 1
ATOM 634 O O . ILE A 1 77 ? -5.094 -20.359 -5.363 1 96.56 77 ILE A O 1
ATOM 638 N N . LEU A 1 78 ? -3.945 -20.141 -7.285 1 96.75 78 LEU A N 1
ATOM 639 C CA . LEU A 1 78 ? -4.777 -19.062 -7.785 1 96.75 78 LEU A CA 1
ATOM 640 C C . LEU A 1 78 ? -6.227 -19.5 -7.938 1 96.75 78 LEU A C 1
ATOM 642 O O . LEU A 1 78 ? -7.148 -18.781 -7.578 1 96.75 78 LEU A O 1
ATOM 646 N N . GLN A 1 79 ? -6.371 -20.656 -8.5 1 95.56 79 GLN A N 1
ATOM 647 C CA . GLN A 1 79 ? -7.711 -21.188 -8.695 1 95.56 79 GLN A CA 1
ATOM 648 C C . GLN A 1 79 ? -8.422 -21.375 -7.359 1 95.56 79 GLN A C 1
ATOM 650 O O . GLN A 1 79 ? -9.602 -21.031 -7.219 1 95.56 79 GLN A O 1
ATOM 655 N N . ASN A 1 80 ? -7.73 -21.922 -6.398 1 97.38 80 ASN A N 1
ATOM 656 C CA . ASN A 1 80 ? -8.305 -22.109 -5.07 1 97.38 80 ASN A CA 1
ATOM 657 C C . ASN A 1 80 ? -8.68 -20.781 -4.43 1 97.38 80 ASN A C 1
ATOM 659 O O . ASN A 1 80 ? -9.742 -20.672 -3.807 1 97.38 80 ASN A O 1
ATOM 663 N N . MET A 1 81 ? -7.867 -19.828 -4.551 1 97.88 81 MET A N 1
ATOM 664 C CA . MET A 1 81 ? -8.148 -18.5 -4.016 1 97.88 81 MET A CA 1
ATOM 665 C C . MET A 1 81 ? -9.398 -17.906 -4.664 1 97.88 81 MET A C 1
ATOM 667 O O . MET A 1 81 ? -10.281 -17.391 -3.971 1 97.88 81 MET A O 1
ATOM 671 N N . ARG A 1 82 ? -9.398 -17.969 -5.938 1 97 82 ARG A N 1
ATOM 672 C CA . ARG A 1 82 ? -10.523 -17.406 -6.676 1 97 82 ARG A CA 1
ATOM 673 C C . ARG A 1 82 ? -11.828 -18.094 -6.273 1 97 82 ARG A C 1
ATOM 675 O O . ARG A 1 82 ? -12.828 -17.422 -6.008 1 97 82 ARG A O 1
ATOM 682 N N . GLU A 1 83 ? -11.82 -19.391 -6.246 1 97.5 83 GLU A N 1
ATOM 683 C CA . GLU A 1 83 ? -13.016 -20.141 -5.891 1 97.5 83 GLU A CA 1
ATOM 684 C C . GLU A 1 83 ? -13.477 -19.812 -4.477 1 97.5 83 GLU A C 1
ATOM 686 O O . GLU A 1 83 ? -14.672 -19.594 -4.242 1 97.5 83 GLU A O 1
ATOM 691 N N . SER A 1 84 ? -12.562 -19.812 -3.551 1 98.5 84 SER A N 1
ATOM 692 C CA . SER A 1 84 ? -12.898 -19.484 -2.17 1 98.5 84 SER A CA 1
ATOM 693 C C . SER A 1 84 ? -13.422 -18.062 -2.049 1 98.5 84 SER A C 1
ATOM 695 O O . SER A 1 84 ? -14.359 -17.797 -1.287 1 98.5 84 SER A O 1
ATOM 697 N N . PHE A 1 85 ? -12.797 -17.203 -2.752 1 98.31 85 PHE A N 1
ATOM 698 C CA . PHE A 1 85 ? -13.227 -15.805 -2.789 1 98.31 85 PHE A CA 1
ATOM 699 C C . PHE A 1 85 ? -14.664 -15.703 -3.285 1 98.31 85 PHE A C 1
ATOM 701 O O . PHE A 1 85 ? -15.5 -15.055 -2.65 1 98.31 85 PHE A O 1
ATOM 708 N N . ASN A 1 86 ? -14.977 -16.328 -4.375 1 97.88 86 ASN A N 1
ATOM 709 C CA . ASN A 1 86 ? -16.312 -16.281 -4.957 1 97.88 86 ASN A CA 1
ATOM 710 C C . ASN A 1 86 ? -17.344 -16.906 -4.031 1 97.88 86 ASN A C 1
ATOM 712 O O . ASN A 1 86 ? -18.469 -16.406 -3.904 1 97.88 86 ASN A O 1
ATOM 716 N N . LYS A 1 87 ? -16.969 -18.016 -3.508 1 98.56 87 LYS A N 1
ATOM 717 C CA . LYS A 1 87 ? -17.859 -18.656 -2.545 1 98.56 87 LYS A CA 1
ATOM 718 C C . LYS A 1 87 ? -18.188 -17.719 -1.387 1 98.56 87 LYS A C 1
ATOM 720 O O . LYS A 1 87 ? -19.344 -17.625 -0.971 1 98.56 87 LYS A O 1
ATOM 725 N N . LYS A 1 88 ? -17.203 -17.078 -0.831 1 98.75 88 LYS A N 1
ATOM 726 C CA . LYS A 1 88 ? -17.391 -16.172 0.292 1 98.75 88 LYS A CA 1
ATOM 727 C C . LYS A 1 88 ? -18.266 -14.984 -0.104 1 98.75 88 LYS A C 1
ATOM 729 O O . LYS A 1 88 ? -19.094 -14.523 0.688 1 98.75 88 LYS A O 1
ATOM 734 N N . ILE A 1 89 ? -18.062 -14.469 -1.337 1 98.56 89 ILE A N 1
ATOM 735 C CA . ILE A 1 89 ? -18.922 -13.414 -1.855 1 98.56 89 ILE A CA 1
ATOM 736 C C . ILE A 1 89 ? -20.375 -13.859 -1.809 1 98.56 89 ILE A C 1
ATOM 738 O O . ILE A 1 89 ? -21.25 -13.125 -1.348 1 98.56 89 ILE A O 1
ATOM 742 N N . GLY A 1 90 ? -20.625 -15.008 -2.348 1 98.38 90 GLY A N 1
ATOM 743 C CA . GLY A 1 90 ? -21.984 -15.539 -2.316 1 98.38 90 GLY A CA 1
ATOM 744 C C . GLY A 1 90 ? -22.547 -15.641 -0.913 1 98.38 90 GLY A C 1
ATOM 745 O O . GLY A 1 90 ? -23.688 -15.266 -0.673 1 98.38 90 GLY A O 1
ATOM 746 N N . GLU A 1 91 ? -21.781 -16.156 0.028 1 98.75 91 GLU A N 1
ATOM 747 C CA . GLU A 1 91 ? -22.203 -16.297 1.421 1 98.75 91 GLU A CA 1
ATOM 748 C C . GLU A 1 91 ? -22.547 -14.945 2.033 1 98.75 91 GLU A C 1
ATOM 750 O O . GLU A 1 91 ? -23.594 -14.797 2.662 1 98.75 91 GLU A O 1
ATOM 7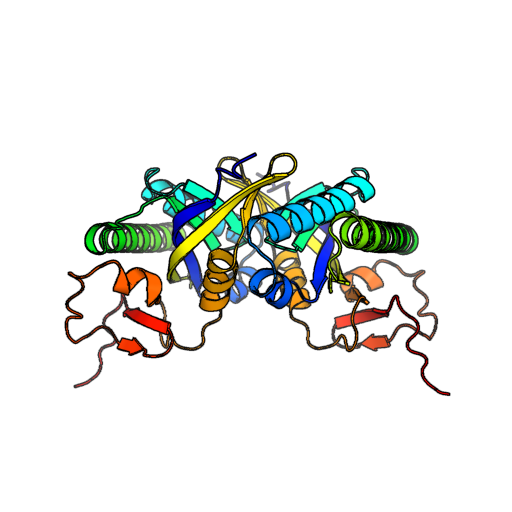55 N N . LEU A 1 92 ? -21.641 -14.016 1.864 1 98.75 92 LEU A N 1
ATOM 756 C CA . LEU A 1 92 ? -21.828 -12.688 2.451 1 98.75 92 LEU A CA 1
ATOM 757 C C . LEU A 1 92 ? -23.031 -11.977 1.829 1 98.75 92 LEU A C 1
ATOM 759 O O . LEU A 1 92 ? -23.766 -11.289 2.525 1 98.75 92 LEU A O 1
ATOM 763 N N . SER A 1 93 ? -23.141 -12.18 0.492 1 98.44 93 SER A N 1
ATOM 764 C CA . SER A 1 93 ? -24.281 -11.57 -0.194 1 98.44 93 SER A CA 1
ATOM 765 C C . SER A 1 93 ? -25.594 -12.07 0.384 1 98.44 93 SER A C 1
ATOM 767 O O . SER A 1 93 ? -26.531 -11.289 0.596 1 98.44 93 SER A O 1
ATOM 769 N N . ARG A 1 94 ? -25.688 -13.289 0.614 1 98.31 94 ARG A N 1
ATOM 770 C CA . ARG A 1 94 ? -26.891 -13.883 1.176 1 98.31 94 ARG A CA 1
ATOM 771 C C . ARG A 1 94 ? -27.094 -13.461 2.629 1 98.31 94 ARG A C 1
ATOM 773 O O . ARG A 1 94 ? -28.188 -13.055 3.02 1 98.31 94 ARG A O 1
ATOM 780 N N . GLU A 1 95 ? -26.062 -13.555 3.402 1 98.19 95 GLU A N 1
ATOM 781 C CA . GLU A 1 95 ? -26.109 -13.25 4.828 1 98.19 95 GLU A CA 1
ATOM 782 C C . GLU A 1 95 ? -26.547 -11.805 5.07 1 98.19 95 GLU A C 1
ATOM 784 O O . GLU A 1 95 ? -27.297 -11.531 6 1 98.19 95 GLU A O 1
ATOM 789 N N . LEU A 1 96 ? -26.078 -10.922 4.211 1 97.94 96 LEU A N 1
ATOM 790 C CA . LEU A 1 96 ? -26.297 -9.5 4.449 1 97.94 96 LEU A CA 1
ATOM 791 C C . LEU A 1 96 ? -27.375 -8.945 3.533 1 97.94 96 LEU A C 1
ATOM 793 O O . LEU A 1 96 ? -27.75 -7.77 3.639 1 97.94 96 LEU A O 1
ATOM 797 N N . SER A 1 97 ? -27.828 -9.805 2.59 1 97.31 97 SER A N 1
ATOM 798 C CA . SER A 1 97 ? -28.875 -9.43 1.635 1 97.31 97 SER A CA 1
ATOM 799 C C . SER A 1 97 ? -28.453 -8.227 0.803 1 97.31 97 SER A C 1
ATOM 801 O O . SER A 1 97 ? -29.203 -7.258 0.673 1 97.31 97 SER A O 1
ATOM 803 N N . ILE A 1 98 ? -27.219 -8.242 0.341 1 97.06 98 ILE A N 1
ATOM 804 C CA . ILE A 1 98 ? -26.719 -7.191 -0.534 1 97.06 98 ILE A CA 1
ATOM 805 C C . ILE A 1 98 ? -26 -7.812 -1.728 1 97.06 98 ILE A C 1
ATOM 807 O O . ILE A 1 98 ? -25.547 -8.961 -1.665 1 97.06 98 ILE A O 1
ATOM 811 N N . THR A 1 99 ? -25.938 -7.051 -2.754 1 96.75 99 THR A N 1
ATOM 812 C CA . THR A 1 99 ? -25.141 -7.453 -3.908 1 96.75 99 THR A CA 1
ATOM 813 C C . THR A 1 99 ? -23.703 -6.965 -3.771 1 96.75 99 THR A C 1
ATOM 815 O O . THR A 1 99 ? -23.469 -5.777 -3.551 1 96.75 99 THR A O 1
ATOM 818 N N . ILE A 1 100 ? -22.812 -7.844 -3.762 1 97.94 100 ILE A N 1
ATOM 819 C CA . ILE A 1 100 ? -21.391 -7.527 -3.688 1 97.94 100 ILE A CA 1
ATOM 820 C C . ILE A 1 100 ? -20.75 -7.688 -5.066 1 97.94 100 ILE A C 1
ATOM 822 O O . ILE A 1 100 ? -20.625 -8.805 -5.57 1 97.94 100 ILE A O 1
ATOM 826 N N . ASN A 1 101 ? -20.375 -6.559 -5.664 1 95.88 101 ASN A N 1
ATOM 827 C CA . ASN A 1 101 ? -19.797 -6.555 -7.004 1 95.88 101 ASN A CA 1
ATOM 828 C C . ASN A 1 101 ? -18.281 -6.441 -6.949 1 95.88 101 ASN A C 1
ATOM 830 O O . ASN A 1 101 ? -17.703 -5.434 -7.379 1 95.88 101 ASN A O 1
ATOM 834 N N . LEU A 1 102 ? -17.656 -7.414 -6.426 1 97.38 102 LEU A N 1
ATOM 835 C CA . LEU A 1 102 ? -16.203 -7.527 -6.355 1 97.38 102 LEU A CA 1
ATOM 836 C C . LEU A 1 102 ? -15.719 -8.781 -7.078 1 97.38 102 LEU A C 1
ATOM 838 O O . LEU A 1 102 ? -16.391 -9.812 -7.051 1 97.38 102 LEU A O 1
ATOM 842 N N . SER A 1 103 ? -14.664 -8.633 -7.758 1 95.44 103 SER A N 1
ATOM 843 C CA . SER A 1 103 ? -13.961 -9.766 -8.359 1 95.44 103 SER A CA 1
ATOM 844 C C . SER A 1 103 ? -12.461 -9.695 -8.086 1 95.44 103 SER A C 1
ATOM 846 O O . SER A 1 103 ? -11.992 -8.766 -7.426 1 95.44 103 SER A O 1
ATOM 848 N N . LEU A 1 104 ? -11.773 -10.734 -8.562 1 95.69 104 LEU A N 1
ATOM 849 C CA . LEU A 1 104 ? -10.367 -10.844 -8.203 1 95.69 104 LEU A CA 1
ATOM 850 C C . LEU A 1 104 ? -9.484 -10.797 -9.445 1 95.69 104 LEU A C 1
ATOM 852 O O . LEU A 1 104 ? -9.82 -11.383 -10.477 1 95.69 104 LEU A O 1
ATOM 856 N N . LYS A 1 105 ? -8.414 -10.078 -9.312 1 95.44 105 LYS A N 1
ATOM 857 C CA . LYS A 1 105 ? -7.328 -10.203 -10.281 1 95.44 105 LYS A CA 1
ATOM 858 C C . LYS A 1 105 ? -6.027 -10.609 -9.594 1 95.44 105 LYS A C 1
ATOM 860 O O . LYS A 1 105 ? -5.824 -10.32 -8.414 1 95.44 105 LYS A O 1
ATOM 865 N N . PHE A 1 106 ? -5.125 -11.289 -10.383 1 96.88 106 PHE A N 1
ATOM 866 C CA . PHE A 1 106 ? -3.85 -11.758 -9.844 1 96.88 106 PHE A CA 1
ATOM 867 C C . PHE A 1 106 ? -2.691 -11.234 -10.688 1 96.88 106 PHE A C 1
ATOM 869 O O . PHE A 1 106 ? -2.746 -11.273 -11.922 1 96.88 106 PHE A O 1
ATOM 876 N N . ILE A 1 107 ? -1.682 -10.758 -10.016 1 96.81 107 ILE A N 1
ATOM 877 C CA . ILE A 1 107 ? -0.403 -10.453 -10.648 1 96.81 107 ILE A CA 1
ATOM 878 C C . ILE A 1 107 ? 0.66 -11.43 -10.156 1 96.81 107 ILE A C 1
ATOM 880 O O . ILE A 1 107 ? 0.884 -11.57 -8.953 1 96.81 107 ILE A O 1
ATOM 884 N N . ILE A 1 108 ? 1.257 -12.188 -11.039 1 97.31 108 ILE A N 1
ATOM 885 C CA . ILE A 1 108 ? 2.352 -13.094 -10.727 1 97.31 108 ILE A CA 1
ATOM 886 C C . ILE A 1 108 ? 3.631 -12.617 -11.414 1 97.31 108 ILE A C 1
ATOM 888 O O . ILE A 1 108 ? 3.672 -12.477 -12.633 1 97.31 108 ILE A O 1
ATOM 892 N N . HIS A 1 109 ? 4.582 -12.367 -10.68 1 97.19 109 HIS A N 1
ATOM 893 C CA . HIS A 1 109 ? 5.863 -11.852 -11.156 1 97.19 109 HIS A CA 1
ATOM 894 C C . HIS A 1 109 ? 7.027 -12.578 -10.5 1 97.19 109 HIS A C 1
ATOM 896 O O . HIS A 1 109 ? 6.832 -13.367 -9.57 1 97.19 109 HIS A O 1
ATOM 902 N N . TYR A 1 110 ? 8.203 -12.453 -11.078 1 97.5 110 TYR A N 1
ATOM 903 C CA . TYR A 1 110 ? 9.367 -13.18 -10.586 1 97.5 110 TYR A CA 1
ATOM 904 C C . TYR A 1 110 ? 10.633 -12.336 -10.734 1 97.5 110 TYR A C 1
ATOM 906 O O . TYR A 1 110 ? 10.805 -11.641 -11.734 1 97.5 110 TYR A O 1
ATOM 914 N N . GLY A 1 111 ? 11.445 -12.359 -9.766 1 97.56 111 GLY A N 1
ATOM 915 C CA . GLY A 1 111 ? 12.727 -11.68 -9.859 1 97.56 111 GLY A CA 1
ATOM 916 C C . GLY A 1 111 ? 13.453 -11.594 -8.539 1 97.56 111 GLY A C 1
ATOM 917 O O . GLY A 1 111 ? 13.148 -12.328 -7.602 1 97.56 111 GLY A O 1
ATOM 918 N N . LYS A 1 112 ? 14.484 -10.805 -8.523 1 97.25 112 LYS A N 1
ATOM 919 C CA . LYS A 1 112 ? 15.297 -10.602 -7.328 1 97.25 112 LYS A CA 1
ATOM 920 C C . LYS A 1 112 ? 14.734 -9.469 -6.473 1 97.25 112 LYS A C 1
ATOM 922 O O . LYS A 1 112 ? 14.312 -8.438 -6.996 1 97.25 112 LYS A O 1
ATOM 927 N N . PHE A 1 113 ? 14.742 -9.68 -5.188 1 98 113 PHE A N 1
ATOM 928 C CA . PHE A 1 113 ? 14.352 -8.625 -4.258 1 98 113 PHE A CA 1
ATOM 929 C C . PHE A 1 113 ? 14.93 -8.883 -2.873 1 98 113 PHE A C 1
ATOM 931 O O . PHE A 1 113 ? 15.422 -9.977 -2.592 1 98 113 PHE A O 1
ATOM 938 N N . SER A 1 114 ? 14.922 -7.898 -2.023 1 96.88 114 SER A N 1
ATOM 939 C CA . SER A 1 114 ? 15.398 -7.996 -0.649 1 96.88 114 SER A CA 1
ATOM 940 C C . SER A 1 114 ? 14.281 -7.73 0.349 1 96.88 114 SER A C 1
ATOM 942 O O . SER A 1 114 ? 13.188 -7.297 -0.034 1 96.88 114 SER A O 1
ATOM 944 N N . GLN A 1 115 ? 14.539 -8.102 1.527 1 96.06 115 GLN A N 1
ATOM 945 C CA . GLN A 1 115 ? 13.641 -7.84 2.646 1 96.06 115 GLN A CA 1
ATOM 946 C C . GLN A 1 115 ? 14.32 -6.984 3.709 1 96.06 115 GLN A C 1
ATOM 948 O O . GLN A 1 115 ? 15.5 -7.168 3.996 1 96.06 115 GLN A O 1
ATOM 953 N N . TYR A 1 116 ? 13.57 -6.082 4.285 1 94.88 116 TYR A N 1
ATOM 954 C CA . TYR A 1 116 ? 14.109 -5.273 5.375 1 94.88 116 TYR A CA 1
ATOM 955 C C . TYR A 1 116 ? 13.031 -4.977 6.414 1 94.88 116 TYR A C 1
ATOM 957 O O . TYR A 1 116 ? 11.844 -5.172 6.164 1 94.88 116 TYR A O 1
ATOM 965 N N . HIS A 1 117 ? 13.539 -4.566 7.582 1 94.25 117 HIS A N 1
ATOM 966 C CA . HIS A 1 117 ? 12.648 -4.219 8.68 1 94.25 117 HIS A CA 1
ATOM 967 C C . HIS A 1 117 ? 12.758 -2.738 9.031 1 94.25 117 HIS A C 1
ATOM 969 O O . HIS A 1 117 ? 13.852 -2.172 9.008 1 94.25 117 HIS A O 1
ATOM 975 N N . ILE A 1 118 ? 11.68 -2.199 9.336 1 94.06 118 ILE A N 1
ATOM 976 C CA . ILE A 1 118 ? 11.625 -0.859 9.906 1 94.06 118 ILE A CA 1
ATOM 977 C C . ILE A 1 118 ? 10.57 -0.812 11.008 1 94.06 118 ILE A C 1
ATOM 979 O O . ILE A 1 118 ? 9.375 -0.923 10.734 1 94.06 118 ILE A O 1
ATOM 983 N N . GLY A 1 119 ? 10.984 -0.597 12.242 1 89.94 119 GLY A N 1
ATOM 984 C CA . GLY A 1 119 ? 10.055 -0.818 13.336 1 89.94 119 GLY A CA 1
ATOM 985 C C . GLY A 1 119 ? 9.453 -2.211 13.328 1 89.94 119 GLY A C 1
ATOM 986 O O . GLY A 1 119 ? 10.172 -3.207 13.305 1 89.94 119 GLY A O 1
ATOM 987 N N . ASN A 1 120 ? 8.117 -2.225 13.289 1 88.94 120 ASN A N 1
ATOM 988 C CA . ASN A 1 120 ? 7.418 -3.506 13.312 1 88.94 120 ASN A CA 1
ATOM 989 C C . ASN A 1 120 ? 6.973 -3.924 11.914 1 88.94 120 ASN A C 1
ATOM 991 O O . ASN A 1 120 ? 6.203 -4.875 11.766 1 88.94 120 ASN A O 1
ATOM 995 N N . PHE A 1 121 ? 7.527 -3.248 10.953 1 92.94 121 PHE A N 1
ATOM 996 C CA . PHE A 1 121 ? 7.113 -3.518 9.578 1 92.94 121 PHE A CA 1
ATOM 997 C C . PHE A 1 121 ? 8.18 -4.312 8.836 1 92.94 121 PHE A C 1
ATOM 999 O O . PHE A 1 121 ? 9.367 -3.994 8.922 1 92.94 121 PHE A O 1
ATOM 1006 N N . LYS A 1 122 ? 7.766 -5.316 8.25 1 93.44 122 LYS A N 1
ATOM 1007 C CA . LYS A 1 122 ? 8.586 -6.07 7.309 1 93.44 122 LYS A CA 1
ATOM 1008 C C . LYS A 1 122 ? 8.258 -5.691 5.867 1 93.44 122 LYS A C 1
ATOM 1010 O O . LYS A 1 122 ? 7.102 -5.781 5.445 1 93.44 122 LYS A O 1
ATOM 1015 N N . LYS A 1 123 ? 9.289 -5.34 5.094 1 96.19 123 LYS A N 1
ATOM 1016 C CA . LYS A 1 123 ? 9.039 -4.797 3.762 1 96.19 123 LYS A CA 1
ATOM 1017 C C . LYS A 1 123 ? 9.938 -5.461 2.723 1 96.19 123 LYS A C 1
ATOM 1019 O O . LYS A 1 123 ? 11.008 -5.984 3.059 1 96.19 123 LYS A O 1
ATOM 1024 N N . LEU A 1 124 ? 9.477 -5.41 1.525 1 97.44 124 LEU A N 1
ATOM 1025 C CA . LEU A 1 124 ? 10.273 -5.871 0.391 1 97.44 124 LEU A CA 1
ATOM 1026 C C . LEU A 1 124 ? 10.781 -4.688 -0.429 1 97.44 124 LEU A C 1
ATOM 1028 O O . LEU A 1 124 ? 10.148 -3.633 -0.465 1 97.44 124 LEU A O 1
ATOM 1032 N N . TYR A 1 125 ? 11.945 -4.941 -1.075 1 97.75 125 TYR A N 1
ATOM 1033 C CA . TYR A 1 125 ? 12.539 -3.881 -1.884 1 97.75 125 TYR A CA 1
ATOM 1034 C C . TYR A 1 125 ? 13.164 -4.449 -3.15 1 97.75 125 TYR A C 1
ATOM 1036 O O . TYR A 1 125 ? 13.781 -5.52 -3.121 1 97.75 125 TYR A O 1
ATOM 1044 N N . GLY A 1 126 ? 13 -3.637 -4.176 1 97.94 126 GLY A N 1
ATOM 1045 C CA . GLY A 1 126 ? 13.68 -3.938 -5.426 1 97.94 126 GLY A CA 1
ATOM 1046 C C . GLY A 1 126 ? 12.828 -3.645 -6.648 1 97.94 126 GLY A C 1
ATOM 1047 O O . GLY A 1 126 ? 11.617 -3.43 -6.535 1 97.94 126 GLY A O 1
ATOM 1048 N N . THR A 1 127 ? 13.5 -3.699 -7.852 1 97.94 127 THR A N 1
ATOM 1049 C CA . THR A 1 127 ? 12.812 -3.441 -9.109 1 97.94 127 THR A CA 1
ATOM 1050 C C . THR A 1 127 ? 11.664 -4.426 -9.305 1 97.94 127 THR A C 1
ATOM 1052 O O . THR A 1 127 ? 10.617 -4.066 -9.859 1 97.94 127 THR A O 1
ATOM 1055 N N . THR A 1 128 ? 11.844 -5.621 -8.844 1 97.88 128 THR A N 1
ATOM 1056 C CA . THR A 1 128 ? 10.828 -6.664 -8.969 1 97.88 128 THR A CA 1
ATOM 1057 C C . THR A 1 128 ? 9.539 -6.25 -8.273 1 97.88 128 THR A C 1
ATOM 1059 O O . THR A 1 128 ? 8.445 -6.461 -8.805 1 97.88 128 THR A O 1
ATOM 1062 N N . ILE A 1 129 ? 9.664 -5.66 -7.094 1 98.06 129 ILE A N 1
ATOM 1063 C CA . ILE A 1 129 ? 8.508 -5.234 -6.312 1 98.06 129 ILE A CA 1
ATOM 1064 C C . ILE A 1 129 ? 7.809 -4.074 -7.02 1 98.06 129 ILE A C 1
ATOM 1066 O O . ILE A 1 129 ? 6.578 -4.059 -7.129 1 98.06 129 ILE A O 1
ATOM 1070 N N . VAL A 1 130 ? 8.586 -3.146 -7.508 1 97.12 130 VAL A N 1
ATOM 1071 C CA . VAL A 1 130 ? 8.047 -1.987 -8.211 1 97.12 130 VAL A CA 1
ATOM 1072 C C . VAL A 1 130 ? 7.293 -2.441 -9.461 1 97.12 130 VAL A C 1
ATOM 1074 O O . VAL A 1 130 ? 6.168 -2 -9.703 1 97.12 130 VAL A O 1
ATOM 1077 N N . GLU A 1 131 ? 7.883 -3.311 -10.219 1 96.44 131 GLU A N 1
ATOM 1078 C CA . GLU A 1 131 ? 7.273 -3.818 -11.445 1 96.44 131 GLU A CA 1
ATOM 1079 C C . GLU A 1 131 ? 5.957 -4.535 -11.148 1 96.44 131 GLU A C 1
ATOM 1081 O O . GLU A 1 131 ? 4.977 -4.355 -11.875 1 96.44 131 GLU A O 1
ATOM 1086 N N . ALA A 1 132 ? 5.969 -5.359 -10.18 1 96.44 132 ALA A N 1
ATOM 1087 C CA . ALA A 1 132 ? 4.75 -6.078 -9.812 1 96.44 132 ALA A CA 1
ATOM 1088 C C . ALA A 1 132 ? 3.605 -5.105 -9.547 1 96.44 132 ALA A C 1
ATOM 1090 O O . ALA A 1 132 ? 2.477 -5.328 -9.992 1 96.44 132 ALA A O 1
ATOM 1091 N N . HIS A 1 133 ? 3.908 -4.055 -8.812 1 94.88 133 HIS A N 1
ATOM 1092 C CA . HIS A 1 133 ? 2.891 -3.057 -8.508 1 94.88 133 HIS A CA 1
ATOM 1093 C C . HIS A 1 133 ? 2.449 -2.318 -9.766 1 94.88 133 HIS A C 1
ATOM 1095 O O . HIS A 1 133 ? 1.282 -1.938 -9.891 1 94.88 133 HIS A O 1
ATOM 1101 N N . GLN A 1 134 ? 3.369 -2.08 -10.688 1 93.31 134 GLN A N 1
ATOM 1102 C CA . GLN A 1 134 ? 3.027 -1.429 -11.953 1 93.31 134 GLN A CA 1
ATOM 1103 C C . GLN A 1 134 ? 2.062 -2.285 -12.766 1 93.31 134 GLN A C 1
ATOM 1105 O O . GLN A 1 134 ? 1.214 -1.756 -13.492 1 93.31 134 GLN A O 1
ATOM 1110 N N . PHE A 1 135 ? 2.174 -3.58 -12.602 1 93.12 135 PHE A N 1
ATOM 1111 C CA . PHE A 1 135 ? 1.311 -4.496 -13.336 1 93.12 135 PHE A CA 1
ATOM 1112 C C . PHE A 1 135 ? -0.131 -4.391 -12.852 1 93.12 135 PHE A C 1
ATOM 1114 O O . PHE A 1 135 ? -1.062 -4.758 -13.57 1 93.12 135 PHE A O 1
ATOM 1121 N N . LEU A 1 136 ? -0.346 -3.918 -11.625 1 91.06 136 LEU A N 1
ATOM 1122 C CA . LEU A 1 136 ? -1.694 -3.758 -11.086 1 91.06 136 LEU A CA 1
ATOM 1123 C C . LEU A 1 136 ? -2.486 -2.74 -11.906 1 91.06 136 LEU A C 1
ATOM 1125 O O . LEU A 1 136 ? -3.713 -2.826 -11.984 1 91.06 136 LEU A O 1
ATOM 1129 N N . LYS A 1 137 ? -1.81 -1.824 -12.438 1 84.81 137 LYS A N 1
ATOM 1130 C CA . LYS A 1 137 ? -2.451 -0.744 -13.18 1 84.81 137 LYS A CA 1
ATOM 1131 C C . LYS A 1 137 ? -2.406 -1.008 -14.688 1 84.81 137 LYS A C 1
ATOM 1133 O O . LYS A 1 137 ? -2.502 -0.077 -15.484 1 84.81 137 LYS A O 1
ATOM 1138 N N . ASN A 1 138 ? -2.326 -2.131 -14.961 1 78.88 138 ASN A N 1
ATOM 1139 C CA . ASN A 1 138 ? -2.213 -2.447 -16.375 1 78.88 138 ASN A CA 1
ATOM 1140 C C . ASN A 1 138 ? -3.527 -2.207 -17.109 1 78.88 138 ASN A C 1
ATOM 1142 O O . ASN A 1 138 ? -4.594 -2.178 -16.5 1 78.88 138 ASN A O 1
ATOM 1146 N N . ASN A 1 139 ? -3.369 -1.879 -18.328 1 77.44 139 ASN A N 1
ATOM 1147 C CA . ASN A 1 139 ? -4.539 -1.679 -19.172 1 77.44 139 ASN A CA 1
ATOM 1148 C C . ASN A 1 139 ? -4.715 -2.828 -20.172 1 77.44 139 ASN A C 1
ATOM 1150 O O . ASN A 1 139 ? -5.32 -2.654 -21.219 1 77.44 139 ASN A O 1
ATOM 1154 N N . TYR A 1 140 ? -4.23 -3.922 -19.797 1 74.88 140 TYR A N 1
ATOM 1155 C CA . TYR A 1 140 ? -4.223 -5.02 -20.75 1 74.88 140 TYR A CA 1
ATOM 1156 C C . TYR A 1 140 ? -5.445 -5.914 -20.562 1 74.88 140 TYR A C 1
ATOM 1158 O O . TYR A 1 140 ? -5.988 -6.445 -21.547 1 74.88 140 TYR A O 1
ATOM 1166 N N . ALA A 1 141 ? -5.824 -6.09 -19.328 1 73 141 ALA A N 1
ATOM 1167 C CA . ALA A 1 141 ? -6.918 -7.016 -19.031 1 73 141 ALA A CA 1
ATOM 1168 C C . ALA A 1 141 ? -8.266 -6.422 -19.438 1 73 141 ALA A C 1
ATOM 1170 O O . ALA A 1 141 ? -8.562 -5.27 -19.125 1 73 141 ALA A O 1
ATOM 1171 N N . GLU A 1 142 ? -9.008 -7.137 -20.109 1 72.12 142 GLU A N 1
ATOM 1172 C CA . GLU A 1 142 ? -10.273 -6.676 -20.672 1 72.12 142 GLU A CA 1
ATOM 1173 C C . GLU A 1 142 ? -11.445 -7.02 -19.766 1 72.12 142 GLU A C 1
ATOM 1175 O O . GLU A 1 142 ? -12.492 -6.375 -19.828 1 72.12 142 GLU A O 1
ATOM 1180 N N . GLN A 1 143 ? -11.328 -8 -19.125 1 73.94 143 GLN A N 1
ATOM 1181 C CA . GLN A 1 143 ? -12.414 -8.461 -18.266 1 73.94 143 GLN A CA 1
ATOM 1182 C C . GLN A 1 143 ? -11.898 -8.82 -16.875 1 73.94 143 GLN A C 1
ATOM 1184 O O . GLN A 1 143 ? -10.711 -9.125 -16.703 1 73.94 143 GLN A O 1
ATOM 1189 N N . PRO A 1 144 ? -13.156 -8.742 -16.219 1 77.81 144 PRO A N 1
ATOM 1190 C CA . PRO A 1 144 ? -12.758 -9.109 -14.852 1 77.81 144 PRO A CA 1
ATOM 1191 C C . PRO A 1 144 ? -12.617 -10.617 -14.656 1 77.81 144 PRO A C 1
ATOM 1193 O O . PRO A 1 144 ? -13.195 -11.398 -15.422 1 77.81 144 PRO A O 1
ATOM 1196 N N . SER A 1 145 ? -11.914 -10.961 -13.75 1 86.69 145 SER A N 1
ATOM 1197 C CA . SER A 1 145 ? -10.977 -11.805 -13.008 1 86.69 145 SER A CA 1
ATOM 1198 C C . SER A 1 145 ? -9.914 -12.383 -13.938 1 86.69 145 SER A C 1
ATOM 1200 O O . SER A 1 145 ? -10.234 -12.984 -14.961 1 86.69 145 SER A O 1
ATOM 1202 N N . TYR A 1 146 ? -8.836 -12.156 -13.68 1 91.44 146 TYR A N 1
ATOM 1203 C CA . TYR A 1 146 ? -7.738 -12.625 -14.523 1 91.44 146 TYR A CA 1
ATOM 1204 C C . TYR A 1 146 ? -6.465 -12.805 -13.703 1 91.44 146 TYR A C 1
ATOM 1206 O O . TYR A 1 146 ? -6.367 -12.312 -12.578 1 91.44 146 TYR A O 1
ATOM 1214 N N . ALA A 1 147 ? -5.621 -13.578 -14.273 1 93.75 147 ALA A N 1
ATOM 1215 C CA . ALA A 1 147 ? -4.25 -13.688 -13.789 1 93.75 147 ALA A CA 1
ATOM 1216 C C . ALA A 1 147 ? -3.25 -13.227 -14.844 1 93.75 147 ALA A C 1
ATOM 1218 O O . ALA A 1 147 ? -3.295 -13.68 -15.992 1 93.75 147 ALA A O 1
ATOM 1219 N N . LEU A 1 148 ? -2.471 -12.289 -14.492 1 93.88 148 LEU A N 1
ATOM 1220 C CA . LEU A 1 148 ? -1.376 -11.844 -15.344 1 93.88 148 LEU A CA 1
ATOM 1221 C C . LEU A 1 148 ? -0.055 -12.461 -14.906 1 93.88 148 LEU A C 1
ATOM 1223 O O . LEU A 1 148 ? 0.418 -12.203 -13.797 1 93.88 148 LEU A O 1
ATOM 1227 N N . PHE A 1 149 ? 0.542 -13.281 -15.75 1 93.94 149 PHE A N 1
ATOM 1228 C CA . PHE A 1 149 ? 1.86 -13.867 -15.547 1 93.94 149 PHE A CA 1
ATOM 1229 C C . PHE A 1 149 ? 2.924 -13.094 -16.312 1 93.94 149 PHE A C 1
ATOM 1231 O O . PHE A 1 149 ? 2.867 -13 -17.547 1 93.94 149 PHE A O 1
ATOM 1238 N N . SER A 1 150 ? 3.855 -12.602 -15.57 1 93.75 150 SER A N 1
ATOM 1239 C CA . SER A 1 150 ? 4.895 -11.828 -16.25 1 93.75 150 SER A CA 1
ATOM 1240 C C . SER A 1 150 ? 5.809 -12.734 -17.062 1 93.75 150 SER A C 1
ATOM 1242 O O . SER A 1 150 ? 5.891 -13.938 -16.812 1 93.75 150 SER A O 1
ATOM 1244 N N . HIS A 1 151 ? 6.582 -12.156 -18.016 1 91.5 151 HIS A N 1
ATOM 1245 C CA . HIS A 1 151 ? 7.582 -12.883 -18.797 1 91.5 151 HIS A CA 1
ATOM 1246 C C . HIS A 1 151 ? 8.617 -13.531 -17.875 1 91.5 151 HIS A C 1
ATOM 1248 O O . HIS A 1 151 ? 8.992 -14.688 -18.094 1 91.5 151 HIS A O 1
ATOM 1254 N N . SER A 1 152 ? 9.008 -12.75 -16.906 1 93.31 152 SER A N 1
ATOM 1255 C CA . SER A 1 152 ? 10.055 -13.25 -16.016 1 93.31 152 SER A CA 1
ATOM 1256 C C . SER A 1 152 ? 9.617 -14.523 -15.305 1 93.31 152 SER A C 1
ATOM 1258 O O . SER A 1 152 ? 10.422 -15.43 -15.094 1 93.31 152 SER A O 1
ATOM 1260 N N . PHE A 1 153 ? 8.406 -14.617 -14.945 1 94.69 153 PHE A N 1
ATOM 1261 C CA . PHE A 1 153 ? 7.883 -15.82 -14.312 1 94.69 153 PHE A CA 1
ATOM 1262 C C . PHE A 1 153 ? 7.762 -16.953 -15.328 1 94.69 153 PHE A C 1
ATOM 1264 O O . PHE A 1 153 ? 8.195 -18.078 -15.062 1 94.69 153 PHE A O 1
ATOM 1271 N N . LEU A 1 154 ? 7.164 -16.625 -16.484 1 91 154 LEU A N 1
ATOM 1272 C CA . LEU A 1 154 ? 6.898 -17.656 -17.484 1 91 154 LEU A CA 1
ATOM 1273 C C . LEU A 1 154 ? 8.195 -18.234 -18.031 1 91 154 LEU A C 1
ATOM 1275 O O . LEU A 1 154 ? 8.273 -19.438 -18.328 1 91 154 LEU A O 1
ATOM 1279 N N . ASP A 1 155 ? 9.211 -17.422 -18.203 1 87 155 ASP A N 1
ATOM 1280 C CA . ASP A 1 155 ? 10.492 -17.859 -18.75 1 87 155 ASP A CA 1
ATOM 1281 C C . ASP A 1 155 ? 11.172 -18.875 -17.828 1 87 155 ASP A C 1
ATOM 1283 O O . ASP A 1 155 ? 11.984 -19.672 -18.281 1 87 155 ASP A O 1
ATOM 1287 N N . ARG A 1 156 ? 10.852 -18.828 -16.594 1 84.62 156 ARG A N 1
ATOM 1288 C CA . ARG A 1 156 ? 11.43 -19.766 -15.625 1 84.62 156 ARG A CA 1
ATOM 1289 C C . ARG A 1 156 ? 10.695 -21.094 -15.648 1 84.62 156 ARG A C 1
ATOM 1291 O O . ARG A 1 156 ? 11.18 -22.078 -15.086 1 84.62 156 ARG A O 1
ATOM 1298 N N . ASN A 1 157 ? 9.562 -21.062 -16.266 1 76.25 157 ASN A N 1
ATOM 1299 C CA . ASN A 1 157 ? 8.734 -22.25 -16.312 1 76.25 157 ASN A CA 1
ATOM 1300 C C . ASN A 1 157 ? 8.656 -22.812 -17.734 1 76.25 157 ASN A C 1
ATOM 1302 O O . ASN A 1 157 ? 7.91 -22.312 -18.562 1 76.25 157 ASN A O 1
ATOM 1306 N N . VAL A 1 158 ? 9.656 -23.578 -18.156 1 59.09 158 VAL A N 1
ATOM 1307 C CA . VAL A 1 158 ? 9.844 -24.172 -19.484 1 59.09 158 VAL A CA 1
ATOM 1308 C C . VAL A 1 158 ? 8.594 -24.953 -19.875 1 59.09 158 VAL A C 1
ATOM 1310 O O . VAL A 1 158 ? 8.25 -25.031 -21.062 1 59.09 158 VAL A O 1
ATOM 1313 N N . ASP A 1 159 ? 8.047 -25.656 -18.906 1 54.53 159 ASP A N 1
ATOM 1314 C CA . ASP A 1 159 ? 6.953 -26.531 -19.297 1 54.53 159 ASP A CA 1
ATOM 1315 C C . ASP A 1 159 ? 5.742 -25.719 -19.766 1 54.53 159 ASP A C 1
ATOM 1317 O O . ASP A 1 159 ? 4.707 -26.297 -20.125 1 54.53 159 ASP A O 1
ATOM 1321 N N . PHE A 1 160 ? 5.84 -24.453 -19.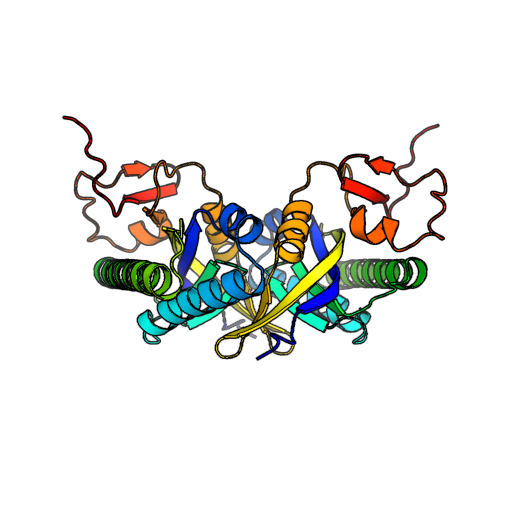578 1 53.78 160 PHE A N 1
ATOM 1322 C CA . PHE A 1 160 ? 4.695 -23.625 -19.938 1 53.78 160 PHE A CA 1
ATOM 1323 C C . PHE A 1 160 ? 4.477 -23.641 -21.453 1 53.78 160 PHE A C 1
ATOM 1325 O O . PHE A 1 160 ? 5.176 -22.938 -22.188 1 53.78 160 PHE A O 1
ATOM 1332 N N . LYS A 1 161 ? 4.672 -24.906 -22.109 1 49.56 161 LYS A N 1
ATOM 1333 C CA . LYS A 1 161 ? 4.156 -24.875 -23.469 1 49.56 161 LYS A CA 1
ATOM 1334 C C . LYS A 1 161 ? 2.811 -24.172 -23.547 1 49.56 161 LYS A C 1
ATOM 1336 O O . LYS A 1 161 ? 1.869 -24.531 -22.844 1 49.56 161 LYS A O 1
ATOM 1341 N N . VAL A 1 162 ? 2.906 -22.828 -23.75 1 46.59 162 VAL A N 1
ATOM 1342 C CA . VAL A 1 162 ? 1.786 -21.906 -23.938 1 46.59 162 VAL A CA 1
ATOM 1343 C C . VAL A 1 162 ? 0.631 -22.641 -24.625 1 46.59 162 VAL A C 1
ATOM 1345 O O . VAL A 1 162 ? 0.719 -22.984 -25.797 1 46.59 162 VAL A O 1
ATOM 1348 N N . ASN A 1 163 ? 0.063 -23.562 -24.141 1 44.53 163 ASN A N 1
ATOM 1349 C CA . ASN A 1 163 ? -1.182 -23.875 -24.844 1 44.53 163 ASN A CA 1
ATOM 1350 C C . ASN A 1 163 ? -1.883 -22.625 -25.344 1 44.53 163 ASN A C 1
ATOM 1352 O O . ASN A 1 163 ? -1.629 -21.531 -24.844 1 44.53 163 ASN A O 1
ATOM 1356 N N . ALA A 1 164 ? -2.768 -22.641 -26.516 1 39.16 164 ALA A N 1
ATOM 1357 C CA . ALA A 1 164 ? -3.504 -21.703 -27.359 1 39.16 164 ALA A CA 1
ATOM 1358 C C . ALA A 1 164 ? -4.113 -20.578 -26.516 1 39.16 164 ALA A C 1
ATOM 1360 O O . ALA A 1 164 ? -4.109 -19.422 -26.922 1 39.16 164 ALA A O 1
ATOM 1361 N N . ASP A 1 165 ? -5.008 -20.766 -25.578 1 46.22 165 ASP A N 1
ATOM 1362 C CA . ASP A 1 165 ? -6.082 -19.828 -25.266 1 46.22 165 ASP A CA 1
ATOM 1363 C C . ASP A 1 165 ? -5.57 -18.672 -24.406 1 46.22 165 ASP A C 1
ATOM 1365 O O . ASP A 1 165 ? -6.348 -17.812 -23.984 1 46.22 165 ASP A O 1
ATOM 1369 N N . GLU A 1 166 ? -4.406 -18.734 -23.828 1 53.56 166 GLU A N 1
ATOM 1370 C CA . GLU A 1 166 ? -3.896 -17.656 -22.984 1 53.56 166 GLU A CA 1
ATOM 1371 C C . GLU A 1 166 ? -3.354 -16.5 -23.828 1 53.56 166 GLU A C 1
ATOM 1373 O O . GLU A 1 166 ? -2.65 -16.734 -24.812 1 53.56 166 GLU A O 1
ATOM 1378 N N . LEU A 1 167 ? -4.105 -15.398 -23.781 1 59.34 167 LEU A N 1
ATOM 1379 C CA . LEU A 1 167 ? -3.719 -14.18 -24.484 1 59.34 167 LEU A CA 1
ATOM 1380 C C . LEU A 1 167 ? -2.277 -13.797 -24.156 1 59.34 167 LEU A C 1
ATOM 1382 O O . LEU A 1 167 ? -1.965 -13.445 -23.016 1 59.34 167 LEU A O 1
ATOM 1386 N N . TYR A 1 168 ? -1.348 -14.391 -24.781 1 61.91 168 TYR A N 1
ATOM 1387 C CA . TYR A 1 168 ? 0.041 -13.961 -24.688 1 61.91 168 TYR A CA 1
ATOM 1388 C C . TYR A 1 168 ? 0.201 -12.523 -25.172 1 61.91 168 TYR A C 1
ATOM 1390 O O . TYR A 1 168 ? -0.234 -12.188 -26.281 1 61.91 168 TYR A O 1
ATOM 1398 N N . LEU A 1 169 ? 0.417 -11.727 -24.203 1 65.44 169 LEU A N 1
ATOM 1399 C CA . LEU A 1 169 ? 0.738 -10.336 -24.5 1 65.44 169 LEU A CA 1
ATOM 1400 C C . LEU A 1 169 ? 2.248 -10.117 -24.547 1 65.44 169 LEU A C 1
ATOM 1402 O O . LEU A 1 169 ? 2.922 -10.242 -23.516 1 65.44 169 LEU A O 1
ATOM 1406 N N . SER A 1 170 ? 2.859 -9.859 -25.672 1 65.19 170 SER A N 1
ATOM 1407 C CA . SER A 1 170 ? 4.293 -9.695 -25.891 1 65.19 170 SER A CA 1
ATOM 1408 C C . SER A 1 170 ? 4.895 -8.695 -24.906 1 65.19 170 SER A C 1
ATOM 1410 O O . SER A 1 170 ? 6.043 -8.844 -24.484 1 65.19 170 SER A O 1
ATOM 1412 N N . GLU A 1 171 ? 4.105 -7.848 -24.453 1 70.75 171 GLU A N 1
ATOM 1413 C CA . GLU A 1 171 ? 4.66 -6.742 -23.672 1 70.75 171 GLU A CA 1
ATOM 1414 C C . GLU A 1 171 ? 4.816 -7.125 -22.203 1 70.75 171 GLU A C 1
ATOM 1416 O O . GLU A 1 171 ? 5.73 -6.645 -21.531 1 70.75 171 GLU A O 1
ATOM 1421 N N . VAL A 1 172 ? 4.047 -8.008 -21.781 1 75.38 172 VAL A N 1
ATOM 1422 C CA . VAL A 1 172 ? 4.062 -8.148 -20.328 1 75.38 172 VAL A CA 1
ATOM 1423 C C . VAL A 1 172 ? 4.113 -9.625 -19.953 1 75.38 172 VAL A C 1
ATOM 1425 O O . VAL A 1 172 ? 4.613 -9.984 -18.891 1 75.38 172 VAL A O 1
ATOM 1428 N N . GLY A 1 173 ? 3.646 -10.453 -20.734 1 86.44 173 GLY A N 1
ATOM 1429 C CA . GLY A 1 173 ? 3.557 -11.875 -20.438 1 86.44 173 GLY A CA 1
ATOM 1430 C C . GLY A 1 173 ? 2.252 -12.5 -20.891 1 86.44 173 GLY A C 1
ATOM 1431 O O . GLY A 1 173 ? 1.856 -12.352 -22.047 1 86.44 173 GLY A O 1
ATOM 1432 N N . GLY A 1 174 ? 1.702 -13.312 -20 1 86.69 174 GLY A N 1
ATOM 1433 C CA . GLY A 1 174 ? 0.465 -13.992 -20.344 1 86.69 174 GLY A CA 1
ATOM 1434 C C . GLY A 1 174 ? -0.677 -13.664 -19.406 1 86.69 174 GLY A C 1
ATOM 1435 O O . GLY A 1 174 ? -0.47 -13.516 -18.203 1 86.69 174 GLY A O 1
ATOM 1436 N N . ILE A 1 175 ? -1.835 -13.508 -20.016 1 87.5 175 ILE A N 1
ATOM 1437 C CA . ILE A 1 175 ? -3.041 -13.273 -19.219 1 87.5 175 ILE A CA 1
ATOM 1438 C C . ILE A 1 175 ? -3.965 -14.484 -19.328 1 87.5 175 ILE A C 1
ATOM 1440 O O . ILE A 1 175 ? -4.223 -14.984 -20.422 1 87.5 175 ILE A O 1
ATOM 1444 N N . GLN A 1 176 ? -4.383 -14.914 -18.219 1 86.94 176 GLN A N 1
ATOM 1445 C CA . GLN A 1 176 ? -5.367 -15.992 -18.109 1 86.94 176 GLN A CA 1
ATOM 1446 C C . GLN A 1 176 ? -6.664 -15.484 -17.484 1 86.94 176 GLN A C 1
ATOM 1448 O O . GLN A 1 176 ? -6.656 -15 -16.344 1 86.94 176 GLN A O 1
ATOM 1453 N N . TYR A 1 177 ? -7.77 -15.625 -18.219 1 86.19 177 TYR A N 1
ATOM 1454 C CA . TYR A 1 177 ? -9.078 -15.258 -17.688 1 86.19 177 TYR A CA 1
ATOM 1455 C C . TYR A 1 177 ? -9.75 -16.453 -17.031 1 86.19 177 TYR A C 1
ATOM 1457 O O . TYR A 1 177 ? -9.664 -17.578 -17.531 1 86.19 177 TYR A O 1
ATOM 1465 N N . PHE A 1 178 ? -10.422 -16.234 -15.945 1 82.38 178 PHE A N 1
ATOM 1466 C CA . PHE A 1 178 ? -11.062 -17.328 -15.211 1 82.38 178 PHE A CA 1
ATOM 1467 C C . PHE A 1 178 ? -12.461 -17.594 -15.75 1 82.38 178 PHE A C 1
ATOM 1469 O O . PHE A 1 178 ? -12.992 -18.688 -15.594 1 82.38 178 PHE A O 1
ATOM 1476 N N . GLU A 1 179 ? -13.219 -16.641 -16.047 1 72.19 179 GLU A N 1
ATOM 1477 C CA . GLU A 1 179 ? -14.531 -16.859 -16.656 1 72.19 179 GLU A CA 1
ATOM 1478 C C . GLU A 1 179 ? -14.453 -16.828 -18.172 1 72.19 179 GLU A C 1
ATOM 1480 O O . GLU A 1 179 ? -13.672 -16.062 -18.75 1 72.19 179 GLU A O 1
ATOM 1485 N N . LYS A 1 180 ? -14.773 -18.109 -18.891 1 57 180 LYS A N 1
ATOM 1486 C CA . LYS A 1 180 ? -14.812 -18.219 -20.359 1 57 180 LYS A CA 1
ATOM 1487 C C . LYS A 1 180 ? -15.656 -17.109 -20.969 1 57 180 LYS A C 1
ATOM 1489 O O . LYS A 1 180 ? -16.797 -16.875 -20.531 1 57 180 LYS A O 1
ATOM 1494 N N . THR A 1 181 ? -15.039 -16.031 -21.391 1 45.75 181 THR A N 1
ATOM 1495 C CA . THR A 1 181 ? -15.844 -15.125 -22.203 1 45.75 181 THR A CA 1
ATOM 1496 C C . THR A 1 181 ? -16.469 -15.867 -23.391 1 45.75 181 THR A C 1
ATOM 1498 O O . THR A 1 181 ? -15.789 -16.609 -24.094 1 45.75 181 THR A O 1
ATOM 1501 N N . ASN A 1 182 ? -17.797 -16.219 -23.328 1 38.59 182 ASN A N 1
ATOM 1502 C CA . ASN A 1 182 ? -18.453 -16.656 -24.547 1 38.59 182 ASN A CA 1
ATOM 1503 C C . ASN A 1 182 ? -17.938 -15.914 -25.766 1 38.59 182 ASN A C 1
ATOM 1505 O O . ASN A 1 182 ? -18.234 -14.734 -25.953 1 38.59 182 ASN A O 1
ATOM 1509 N N . GLN A 1 183 ? -16.781 -15.984 -26.125 1 34.94 183 GLN A N 1
ATOM 1510 C CA . GLN A 1 183 ? -16.516 -15.5 -27.469 1 34.94 183 GLN A CA 1
ATOM 1511 C C . GLN A 1 183 ? -17.391 -16.219 -28.5 1 34.94 183 GLN A C 1
ATOM 1513 O O . GLN A 1 183 ? -17.406 -17.438 -28.562 1 34.94 183 GLN A O 1
ATOM 1518 N N . SER A 1 184 ? -18.562 -15.68 -28.719 1 30.45 184 SER A N 1
ATOM 1519 C CA . SER A 1 184 ? -19.234 -16.109 -29.938 1 30.45 184 SER A CA 1
ATOM 1520 C C . SER A 1 184 ? -18.234 -16.422 -31.047 1 30.45 184 SER A C 1
ATOM 1522 O O . SER A 1 184 ? -17.484 -15.547 -31.469 1 30.45 184 SER A O 1
ATOM 1524 N N . ILE A 1 185 ? -17.828 -17.703 -31.094 1 25.2 185 ILE A N 1
ATOM 1525 C CA . ILE A 1 185 ? -17.344 -18.109 -32.406 1 25.2 185 ILE A CA 1
ATOM 1526 C C . ILE A 1 185 ? -18.422 -17.844 -33.469 1 25.2 185 ILE A C 1
ATOM 1528 O O . ILE A 1 185 ? -19.594 -18.203 -33.281 1 25.2 185 ILE A O 1
ATOM 1532 N N . MET B 1 1 ? -24.906 -4 18.625 1 30.88 1 MET B N 1
ATOM 1533 C CA . MET B 1 1 ? -23.625 -3.637 19.203 1 30.88 1 MET B CA 1
ATOM 1534 C C . MET B 1 1 ? -23.031 -2.41 18.516 1 30.88 1 MET B C 1
ATOM 1536 O O . MET B 1 1 ? -22.938 -2.375 17.281 1 30.88 1 MET B O 1
ATOM 1540 N N . LYS B 1 2 ? -23.219 -1.264 18.875 1 39.41 2 LYS B N 1
ATOM 1541 C CA . LYS B 1 2 ? -22.891 0.06 18.359 1 39.41 2 LYS B CA 1
ATOM 1542 C C . LYS B 1 2 ? -21.5 0.082 17.75 1 39.41 2 LYS B C 1
ATOM 1544 O O . LYS B 1 2 ? -20.516 -0.293 18.406 1 39.41 2 LYS B O 1
ATOM 1549 N N . ASN B 1 3 ? -21.219 -0.245 16.578 1 45.94 3 ASN B N 1
ATOM 1550 C CA . ASN B 1 3 ? -19.953 -0.432 15.875 1 45.94 3 ASN B CA 1
ATOM 1551 C C . ASN B 1 3 ? -19.031 0.765 16.062 1 45.94 3 ASN B C 1
ATOM 1553 O O . ASN B 1 3 ? -19.234 1.813 15.445 1 45.94 3 ASN B O 1
ATOM 1557 N N . THR B 1 4 ? -18.359 0.998 17.203 1 57.16 4 THR B N 1
ATOM 1558 C CA . THR B 1 4 ? -17.594 1.905 18.062 1 57.16 4 THR B CA 1
ATOM 1559 C C . THR B 1 4 ? -16.297 2.334 17.391 1 57.16 4 THR B C 1
ATOM 1561 O O . THR B 1 4 ? -15.633 3.264 17.844 1 57.16 4 THR B O 1
ATOM 1564 N N . ASN B 1 5 ? -15.859 1.77 16.203 1 81.56 5 ASN B N 1
ATOM 1565 C CA . ASN B 1 5 ? -14.469 2.08 15.867 1 81.56 5 ASN B CA 1
ATOM 1566 C C . ASN B 1 5 ? -14.383 3.09 14.727 1 81.56 5 ASN B C 1
ATOM 1568 O O . ASN B 1 5 ? -13.336 3.223 14.086 1 81.56 5 ASN B O 1
ATOM 1572 N N . ILE B 1 6 ? -15.547 3.768 14.484 1 91.75 6 ILE B N 1
ATOM 1573 C CA . ILE B 1 6 ? -15.539 4.797 13.453 1 91.75 6 ILE B CA 1
ATOM 1574 C C . ILE B 1 6 ? -15.328 6.168 14.094 1 91.75 6 ILE B C 1
ATOM 1576 O O . ILE B 1 6 ? -16.125 6.59 14.938 1 91.75 6 ILE B O 1
ATOM 1580 N N . GLN B 1 7 ? -14.32 6.812 13.695 1 95.88 7 GLN B N 1
ATOM 1581 C CA . GLN B 1 7 ? -14 8.141 14.203 1 95.88 7 GLN B CA 1
ATOM 1582 C C . GLN B 1 7 ? -13.453 9.031 13.094 1 95.88 7 GLN B C 1
ATOM 1584 O O . GLN B 1 7 ? -12.992 8.539 12.062 1 95.88 7 GLN B O 1
ATOM 1589 N N . GLU B 1 8 ? -13.617 10.32 13.352 1 97 8 GLU B N 1
ATOM 1590 C CA . GLU B 1 8 ? -13.031 11.281 12.43 1 97 8 GLU B CA 1
ATOM 1591 C C . GLU B 1 8 ? -11.562 11.547 12.758 1 97 8 GLU B C 1
ATOM 1593 O O . GLU B 1 8 ? -11.18 11.562 13.93 1 97 8 GLU B O 1
ATOM 1598 N N . GLY B 1 9 ? -10.844 11.734 11.68 1 97.44 9 GLY B N 1
ATOM 1599 C CA . GLY B 1 9 ? -9.43 12.016 11.914 1 97.44 9 GLY B CA 1
ATOM 1600 C C . GLY B 1 9 ? -8.703 12.508 10.672 1 97.44 9 GLY B C 1
ATOM 1601 O O . GLY B 1 9 ? -9.328 12.727 9.633 1 97.44 9 GLY B O 1
ATOM 1602 N N . ILE B 1 10 ? -7.441 12.75 10.898 1 98.25 10 ILE B N 1
ATOM 1603 C CA . ILE B 1 10 ? -6.539 13.242 9.859 1 98.25 10 ILE B CA 1
ATOM 1604 C C . ILE B 1 10 ? -5.77 12.078 9.25 1 98.25 10 ILE B C 1
ATOM 1606 O O . ILE B 1 10 ? -5.316 11.18 9.969 1 98.25 10 ILE B O 1
ATOM 1610 N N . ILE B 1 11 ? -5.652 12.109 7.949 1 98.44 11 ILE B N 1
ATOM 1611 C CA . ILE B 1 11 ? -4.762 11.234 7.199 1 98.44 11 ILE B CA 1
ATOM 1612 C C . ILE B 1 11 ? -3.602 12.039 6.625 1 98.44 11 ILE B C 1
ATOM 1614 O O . ILE B 1 11 ? -3.812 13.086 6.012 1 98.44 11 ILE B O 1
ATOM 1618 N N . LEU B 1 12 ? -2.438 11.633 6.906 1 98.62 12 LEU B N 1
ATOM 1619 C CA . LEU B 1 12 ? -1.232 12.219 6.328 1 98.62 12 LEU B CA 1
ATOM 1620 C C . LEU B 1 12 ? -0.414 11.172 5.594 1 98.62 12 LEU B C 1
ATOM 1622 O O . LEU B 1 12 ? -0.042 10.148 6.172 1 98.62 12 LEU B O 1
ATOM 1626 N N . ILE B 1 13 ? -0.132 11.422 4.348 1 98.44 13 ILE B N 1
ATOM 1627 C CA . ILE B 1 13 ? 0.679 10.484 3.576 1 98.44 13 ILE B CA 1
ATOM 1628 C C . ILE B 1 13 ? 1.889 11.211 2.99 1 98.44 13 ILE B C 1
ATOM 1630 O O . ILE B 1 13 ? 1.789 11.852 1.94 1 98.44 13 ILE B O 1
ATOM 1634 N N . PRO B 1 14 ? 2.996 11.172 3.643 1 98.25 14 PRO B N 1
ATOM 1635 C CA . PRO B 1 14 ? 4.23 11.492 2.92 1 98.25 14 PRO B CA 1
ATOM 1636 C C . PRO B 1 14 ? 4.598 10.438 1.88 1 98.25 14 PRO B C 1
ATOM 1638 O O . PRO B 1 14 ? 4.43 9.234 2.125 1 98.25 14 PRO B O 1
ATOM 1641 N N . ASP B 1 15 ? 5.07 10.859 0.773 1 97.12 15 ASP B N 1
ATOM 1642 C CA . ASP B 1 15 ? 5.383 10 -0.365 1 97.12 15 ASP B CA 1
ATOM 1643 C C . ASP B 1 15 ? 6.57 10.547 -1.152 1 97.12 15 ASP B C 1
ATOM 1645 O O . ASP B 1 15 ? 6.699 11.758 -1.335 1 97.12 15 ASP B O 1
ATOM 1649 N N . PHE B 1 16 ? 7.391 9.594 -1.61 1 97.19 16 PHE B N 1
ATOM 1650 C CA . PHE B 1 16 ? 8.594 9.992 -2.324 1 97.19 16 PHE B CA 1
ATOM 1651 C C . PHE B 1 16 ? 8.281 10.336 -3.775 1 97.19 16 PHE B C 1
ATOM 1653 O O . PHE B 1 16 ? 7.66 9.539 -4.484 1 97.19 16 PHE B O 1
ATOM 1660 N N . ASN B 1 17 ? 8.781 11.484 -4.277 1 93.94 17 ASN B N 1
ATOM 1661 C CA . ASN B 1 17 ? 8.867 11.742 -5.711 1 93.94 17 ASN B CA 1
ATOM 1662 C C . ASN B 1 17 ? 10.148 11.172 -6.309 1 93.94 17 ASN B C 1
ATOM 1664 O O . ASN B 1 17 ? 11.234 11.344 -5.746 1 93.94 17 ASN B O 1
ATOM 1668 N N . GLY B 1 18 ? 9.977 10.523 -7.426 1 94.69 18 GLY B N 1
ATOM 1669 C CA . GLY B 1 18 ? 11.148 9.984 -8.094 1 94.69 18 GLY B CA 1
ATOM 1670 C C . GLY B 1 18 ? 11.508 8.586 -7.637 1 94.69 18 GLY B C 1
ATOM 1671 O O . GLY B 1 18 ? 12.586 8.078 -7.969 1 94.69 18 GLY B O 1
ATOM 1672 N N . PHE B 1 19 ? 10.688 7.922 -6.895 1 97.19 19 PHE B N 1
ATOM 1673 C CA . PHE B 1 19 ? 10.977 6.637 -6.266 1 97.19 19 PHE B CA 1
ATOM 1674 C C . PHE B 1 19 ? 11.242 5.566 -7.316 1 97.19 19 PHE B C 1
ATOM 1676 O O . PHE B 1 19 ? 12.227 4.828 -7.223 1 97.19 19 PHE B O 1
ATOM 1683 N N . THR B 1 20 ? 10.336 5.508 -8.336 1 96.31 20 THR B N 1
ATOM 1684 C CA . THR B 1 20 ? 10.445 4.461 -9.344 1 96.31 20 THR B CA 1
ATOM 1685 C C . THR B 1 20 ? 11.797 4.531 -10.055 1 96.31 20 THR B C 1
ATOM 1687 O O . THR B 1 20 ? 12.516 3.539 -10.133 1 96.31 20 THR B O 1
ATOM 1690 N N . GLU B 1 21 ? 12.133 5.691 -10.523 1 96.88 21 GLU B N 1
ATOM 1691 C CA . GLU B 1 21 ? 13.406 5.879 -11.203 1 96.88 21 GLU B CA 1
ATOM 1692 C C . GLU B 1 21 ? 14.578 5.582 -10.273 1 96.88 21 GLU B C 1
ATOM 1694 O O . GLU B 1 21 ? 15.578 4.98 -10.695 1 96.88 21 GLU B O 1
ATOM 1699 N N . PHE B 1 22 ? 14.484 6.02 -9.07 1 98 22 PHE B N 1
ATOM 1700 C CA . PHE B 1 22 ? 15.523 5.785 -8.078 1 98 22 PHE B CA 1
ATOM 1701 C C . PHE B 1 22 ? 15.789 4.293 -7.91 1 98 22 PHE B C 1
ATOM 1703 O O . PHE B 1 22 ? 16.938 3.855 -7.902 1 98 22 PHE B O 1
ATOM 1710 N N . VAL B 1 23 ? 14.742 3.49 -7.758 1 98.12 23 VAL B N 1
ATOM 1711 C CA . VAL B 1 23 ? 14.867 2.053 -7.539 1 98.12 23 VAL B CA 1
ATOM 1712 C C . VAL B 1 23 ? 15.516 1.399 -8.758 1 98.12 23 VAL B C 1
ATOM 1714 O O . VAL B 1 23 ? 16.375 0.521 -8.617 1 98.12 23 VAL B O 1
ATOM 1717 N N . PHE B 1 24 ? 15.117 1.853 -9.938 1 97.44 24 PHE B N 1
ATOM 1718 C CA . PHE B 1 24 ? 15.617 1.243 -11.164 1 97.44 24 PHE B CA 1
ATOM 1719 C C . PHE B 1 24 ? 17.078 1.632 -11.406 1 97.44 24 PHE B C 1
ATOM 1721 O O . PHE B 1 24 ? 17.812 0.905 -12.078 1 97.44 24 PHE B O 1
ATOM 1728 N N . ASN B 1 25 ? 17.5 2.764 -10.812 1 97.38 25 ASN B N 1
ATOM 1729 C CA . ASN B 1 25 ? 18.812 3.293 -11.164 1 97.38 25 ASN B CA 1
ATOM 1730 C C . ASN B 1 25 ? 19.797 3.131 -10.016 1 97.38 25 ASN B C 1
ATOM 1732 O O . ASN B 1 25 ? 20.906 3.654 -10.07 1 97.38 25 ASN B O 1
ATOM 1736 N N . THR B 1 26 ? 19.438 2.543 -8.984 1 97.38 26 THR B N 1
ATOM 1737 C CA . THR B 1 26 ? 20.312 2.342 -7.832 1 97.38 26 THR B CA 1
ATOM 1738 C C . THR B 1 26 ? 20.469 0.855 -7.527 1 97.38 26 THR B C 1
ATOM 1740 O O . THR B 1 26 ? 19.5 0.093 -7.613 1 97.38 26 THR B O 1
ATOM 1743 N N . LYS B 1 27 ? 21.656 0.485 -7.23 1 96.38 27 LYS B N 1
ATOM 1744 C CA . LYS B 1 27 ? 21.891 -0.902 -6.836 1 96.38 27 LYS B CA 1
ATOM 1745 C C . LYS B 1 27 ? 20.969 -1.305 -5.688 1 96.38 27 LYS B C 1
ATOM 1747 O O . LYS B 1 27 ? 20.703 -0.507 -4.785 1 96.38 27 LYS B O 1
ATOM 1752 N N . LEU B 1 28 ? 20.609 -2.549 -5.676 1 96.69 28 LEU B N 1
ATOM 1753 C CA . LEU B 1 28 ? 19.562 -3.074 -4.797 1 96.69 28 LEU B CA 1
ATOM 1754 C C . LEU B 1 28 ? 19.906 -2.807 -3.334 1 96.69 28 LEU B C 1
ATOM 1756 O O . LEU B 1 28 ? 19.094 -2.244 -2.596 1 96.69 28 LEU B O 1
ATOM 1760 N N . TYR B 1 29 ? 21.109 -3.145 -2.924 1 95.25 29 TYR B N 1
ATOM 1761 C CA . TYR B 1 29 ? 21.5 -3.004 -1.526 1 95.25 29 TYR B CA 1
ATOM 1762 C C . TYR B 1 29 ? 21.562 -1.535 -1.123 1 95.25 29 TYR B C 1
ATOM 1764 O O . TYR B 1 29 ? 21.094 -1.161 -0.044 1 95.25 29 TYR B O 1
ATOM 1772 N N . THR B 1 30 ? 22.125 -0.767 -1.958 1 97.19 30 THR B N 1
ATOM 1773 C CA . THR B 1 30 ? 22.281 0.659 -1.69 1 97.19 30 THR B CA 1
ATOM 1774 C C . THR B 1 30 ? 20.922 1.342 -1.629 1 97.19 30 THR B C 1
ATOM 1776 O O . THR B 1 30 ? 20.656 2.141 -0.727 1 97.19 30 THR B O 1
ATOM 1779 N N . GLY B 1 31 ? 20.109 1.045 -2.65 1 97.62 31 GLY B N 1
ATOM 1780 C CA . GLY B 1 31 ? 18.766 1.623 -2.67 1 97.62 31 GLY B CA 1
ATOM 1781 C C . GLY B 1 31 ? 17.953 1.269 -1.445 1 97.62 31 GLY B C 1
ATOM 1782 O O . GLY B 1 31 ? 17.297 2.131 -0.863 1 97.62 31 GLY B O 1
ATOM 1783 N N . GLU B 1 32 ? 18.016 0.022 -1.079 1 97.38 32 GLU B N 1
ATOM 1784 C CA . GLU B 1 32 ? 17.297 -0.436 0.113 1 97.38 32 GLU B CA 1
ATOM 1785 C C . GLU B 1 32 ? 17.75 0.338 1.351 1 97.38 32 GLU B C 1
ATOM 1787 O O . GLU B 1 32 ? 16.906 0.763 2.154 1 97.38 32 GLU B O 1
ATOM 1792 N N . TYR B 1 33 ? 19.016 0.421 1.505 1 97.62 33 TYR B N 1
ATOM 1793 C CA . TYR B 1 33 ? 19.594 1.124 2.648 1 97.62 33 TYR B CA 1
ATOM 1794 C C . TYR B 1 33 ? 19.109 2.566 2.701 1 97.62 33 TYR B C 1
ATOM 1796 O O . TYR B 1 33 ? 18.656 3.037 3.746 1 97.62 33 TYR B O 1
ATOM 1804 N N . ILE B 1 34 ? 19.156 3.24 1.598 1 98.31 34 ILE B N 1
ATOM 1805 C CA . ILE B 1 34 ? 18.781 4.648 1.511 1 98.31 34 ILE B CA 1
ATOM 1806 C C . ILE B 1 34 ? 17.312 4.812 1.854 1 98.31 34 ILE B C 1
ATOM 1808 O O . ILE B 1 34 ? 16.938 5.656 2.68 1 98.31 34 ILE B O 1
ATOM 1812 N N . VAL B 1 35 ? 16.484 4.02 1.246 1 98.31 35 VAL B N 1
ATOM 1813 C CA . VAL B 1 35 ? 15.047 4.113 1.455 1 98.31 35 VAL B CA 1
ATOM 1814 C C . VAL B 1 35 ? 14.711 3.82 2.918 1 98.31 35 VAL B C 1
ATOM 1816 O O . VAL B 1 35 ? 13.891 4.512 3.525 1 98.31 35 VAL B O 1
ATOM 1819 N N . THR B 1 36 ? 15.391 2.842 3.48 1 98 36 THR B N 1
ATOM 1820 C CA . THR B 1 36 ? 15.18 2.512 4.887 1 98 36 THR B CA 1
ATOM 1821 C C . THR B 1 36 ? 15.523 3.701 5.777 1 98 36 THR B C 1
ATOM 1823 O O . THR B 1 36 ? 14.773 4.023 6.703 1 98 36 THR B O 1
ATOM 1826 N N . GLN B 1 37 ? 16.594 4.348 5.5 1 98.31 37 GLN B N 1
ATOM 1827 C CA . GLN B 1 37 ? 17.031 5.492 6.293 1 98.31 37 GLN B CA 1
ATOM 1828 C C . GLN B 1 37 ? 16.047 6.652 6.164 1 98.31 37 GLN B C 1
ATOM 1830 O O . GLN B 1 37 ? 15.727 7.312 7.156 1 98.31 37 GLN B O 1
ATOM 1835 N N . LEU B 1 38 ? 15.586 6.867 4.965 1 98.69 38 LEU B N 1
ATOM 1836 C CA . LEU B 1 38 ? 14.688 7.988 4.723 1 98.69 38 LEU B CA 1
ATOM 1837 C C . LEU B 1 38 ? 13.336 7.75 5.383 1 98.69 38 LEU B C 1
ATOM 1839 O O . LEU B 1 38 ? 12.773 8.656 6.008 1 98.69 38 LEU B O 1
ATOM 1843 N N . LEU B 1 39 ? 12.797 6.543 5.262 1 98.62 39 LEU B N 1
ATOM 1844 C CA . LEU B 1 39 ? 11.547 6.203 5.926 1 98.62 39 LEU B CA 1
ATOM 1845 C C . LEU B 1 39 ? 11.688 6.301 7.441 1 98.62 39 LEU B C 1
ATOM 1847 O O . LEU B 1 39 ? 10.805 6.824 8.117 1 98.62 39 LEU B O 1
ATOM 1851 N N . SER B 1 40 ? 12.797 5.805 7.934 1 98.19 40 SER B N 1
ATOM 1852 C CA . SER B 1 40 ? 13.055 5.875 9.367 1 98.19 40 SER B CA 1
ATOM 1853 C C . SER B 1 40 ? 13.094 7.32 9.852 1 98.19 40 SER B C 1
ATOM 1855 O O . SER B 1 40 ? 12.578 7.629 10.93 1 98.19 40 SER B O 1
ATOM 1857 N N . THR B 1 41 ? 13.695 8.133 9.094 1 98.5 41 THR B N 1
ATOM 1858 C CA . THR B 1 41 ? 13.789 9.547 9.43 1 98.5 41 THR B CA 1
ATOM 1859 C C . THR B 1 41 ? 12.391 10.156 9.57 1 98.5 41 THR B C 1
ATOM 1861 O O . THR B 1 41 ? 12.117 10.867 10.539 1 98.5 41 THR B O 1
ATOM 1864 N N . LEU B 1 42 ? 11.5 9.883 8.594 1 98.44 42 LEU B N 1
ATOM 1865 C CA . LEU B 1 42 ? 10.141 10.406 8.633 1 98.44 42 LEU B CA 1
ATOM 1866 C C . LEU B 1 42 ? 9.391 9.883 9.852 1 98.44 42 LEU B C 1
ATOM 1868 O O . LEU B 1 42 ? 8.648 10.633 10.492 1 98.44 42 LEU B O 1
ATOM 1872 N N . MET B 1 43 ? 9.57 8.633 10.156 1 97.81 43 MET B N 1
ATOM 1873 C CA . MET B 1 43 ? 8.914 8.039 11.312 1 97.81 43 MET B CA 1
ATOM 1874 C C . MET B 1 43 ? 9.406 8.68 12.609 1 97.81 43 MET B C 1
ATOM 1876 O O . MET B 1 43 ? 8.617 8.953 13.516 1 97.81 43 MET B O 1
ATOM 1880 N N . ASP B 1 44 ? 10.664 8.938 12.68 1 97.31 44 ASP B N 1
ATOM 1881 C CA . ASP B 1 44 ? 11.266 9.531 13.867 1 97.31 44 ASP B CA 1
ATOM 1882 C C . ASP B 1 44 ? 10.766 10.953 14.086 1 97.31 44 ASP B C 1
ATOM 1884 O O . ASP B 1 44 ? 10.406 11.328 15.203 1 97.31 44 ASP B O 1
ATOM 1888 N N . VAL B 1 45 ? 10.75 11.695 13.031 1 97.38 45 VAL B N 1
ATOM 1889 C CA . VAL B 1 45 ? 10.367 13.102 13.109 1 97.38 45 VAL B CA 1
ATOM 1890 C C . VAL B 1 45 ? 8.898 13.211 13.523 1 97.38 45 VAL B C 1
ATOM 1892 O O . VAL B 1 45 ? 8.5 14.18 14.164 1 97.38 45 VAL B O 1
ATOM 1895 N N . ASN B 1 46 ? 8.102 12.281 13.078 1 95.5 46 ASN B N 1
ATOM 1896 C CA . ASN B 1 46 ? 6.703 12.211 13.484 1 95.5 46 ASN B CA 1
ATOM 1897 C C . ASN B 1 46 ? 6.559 12.266 15.008 1 95.5 46 ASN B C 1
ATOM 1899 O O . ASN B 1 46 ? 5.566 12.781 15.523 1 95.5 46 ASN B O 1
ATOM 1903 N N . ASN B 1 47 ? 7.527 11.773 15.773 1 93.88 47 ASN B N 1
ATOM 1904 C CA . ASN B 1 47 ? 7.598 11.82 17.219 1 93.88 47 ASN B CA 1
ATOM 1905 C C . ASN B 1 47 ? 6.301 11.336 17.875 1 93.88 47 ASN B C 1
ATOM 1907 O O . ASN B 1 47 ? 5.762 11.992 18.766 1 93.88 47 ASN B O 1
ATOM 1911 N N . GLN B 1 48 ? 5.656 10.398 17.297 1 92.88 48 GLN B N 1
ATOM 1912 C CA . GLN B 1 48 ? 4.5 9.656 17.812 1 92.88 48 GLN B CA 1
ATOM 1913 C C . GLN B 1 48 ? 3.246 10.531 17.797 1 92.88 48 GLN B C 1
ATOM 1915 O O . GLN B 1 48 ? 2.271 10.227 18.5 1 92.88 48 GLN B O 1
ATOM 1920 N N . TYR B 1 49 ? 3.373 11.617 17.062 1 96.25 49 TYR B N 1
ATOM 1921 C CA . TYR B 1 49 ? 2.154 12.414 16.953 1 96.25 49 TYR B CA 1
ATOM 1922 C C . TYR B 1 49 ? 1.083 11.664 16.172 1 96.25 49 TYR B C 1
ATOM 1924 O O . TYR B 1 49 ? -0.069 11.586 16.609 1 96.25 49 TYR B O 1
ATOM 1932 N N . PHE B 1 50 ? 1.439 11.219 15 1 97.94 50 PHE B N 1
ATOM 1933 C CA . PHE B 1 50 ? 0.551 10.375 14.211 1 97.94 50 PHE B CA 1
ATOM 1934 C C . PHE B 1 50 ? 0.795 8.898 14.508 1 97.94 50 PHE B C 1
ATOM 1936 O O . PHE B 1 50 ? 1.935 8.484 14.727 1 97.94 50 PHE B O 1
ATOM 1943 N N . ASN B 1 51 ? -0.251 8.156 14.5 1 97.44 51 ASN B N 1
ATOM 1944 C CA . ASN B 1 51 ? -0.113 6.707 14.414 1 97.44 51 ASN B CA 1
ATOM 1945 C C . ASN B 1 51 ? 0.269 6.266 13.008 1 97.44 51 ASN B C 1
ATOM 1947 O O . ASN B 1 51 ? -0.115 6.906 12.023 1 97.44 51 ASN B O 1
ATOM 1951 N N . ILE B 1 52 ? 1.05 5.176 12.914 1 97.06 52 ILE B N 1
ATOM 1952 C CA . ILE B 1 52 ? 1.429 4.625 11.617 1 97.06 52 ILE B CA 1
ATOM 1953 C C . ILE B 1 52 ? 0.561 3.408 11.305 1 97.06 52 ILE B C 1
ATOM 1955 O O . ILE B 1 52 ? 0.582 2.416 12.039 1 97.06 52 ILE B O 1
ATOM 1959 N N . SER B 1 53 ? -0.172 3.457 10.258 1 95.81 53 SER B N 1
ATOM 1960 C CA . SER B 1 53 ? -1.002 2.33 9.844 1 95.81 53 SER B CA 1
ATOM 1961 C C . SER B 1 53 ? -0.221 1.362 8.961 1 95.81 53 SER B C 1
ATOM 1963 O O . SER B 1 53 ? -0.308 0.145 9.133 1 95.81 53 SER B O 1
ATOM 1965 N N . GLU B 1 54 ? 0.501 1.943 8.031 1 95.12 54 GLU B N 1
ATOM 1966 C CA . GLU B 1 54 ? 1.238 1.088 7.105 1 95.12 54 GLU B CA 1
ATOM 1967 C C . GLU B 1 54 ? 2.338 1.867 6.387 1 95.12 54 GLU B C 1
ATOM 1969 O O . GLU B 1 54 ? 2.301 3.098 6.34 1 95.12 54 GLU B O 1
ATOM 1974 N N . ILE B 1 55 ? 3.281 1.124 5.895 1 95.5 55 ILE B N 1
ATOM 1975 C CA . ILE B 1 55 ? 4.312 1.612 4.984 1 95.5 55 ILE B CA 1
ATOM 1976 C C . ILE B 1 55 ? 4.176 0.921 3.629 1 95.5 55 ILE B C 1
ATOM 1978 O O . ILE B 1 55 ? 4.105 -0.307 3.557 1 95.5 55 ILE B O 1
ATOM 1982 N N . GLU B 1 56 ? 4.012 1.647 2.631 1 90.88 56 GLU B N 1
ATOM 1983 C CA . GLU B 1 56 ? 3.877 1.113 1.279 1 90.88 56 GLU B CA 1
ATOM 1984 C C . GLU B 1 56 ? 5 1.614 0.374 1 90.88 56 GLU B C 1
ATOM 1986 O O . GLU B 1 56 ? 4.867 2.662 -0.262 1 90.88 56 GLU B O 1
ATOM 1991 N N . GLY B 1 57 ? 6.016 0.788 0.187 1 91.12 57 GLY B N 1
ATOM 1992 C CA . GLY B 1 57 ? 7.129 1.185 -0.657 1 91.12 57 GLY B CA 1
ATOM 1993 C C . GLY B 1 57 ? 7.785 2.479 -0.21 1 91.12 57 GLY B C 1
ATOM 1994 O O . GLY B 1 57 ? 8.727 2.461 0.589 1 91.12 57 GLY B O 1
ATOM 1995 N N . ASP B 1 58 ? 7.227 3.547 -0.785 1 94.12 58 ASP B N 1
ATOM 1996 C CA . ASP B 1 58 ? 7.812 4.863 -0.551 1 94.12 58 ASP B CA 1
ATOM 1997 C C . ASP B 1 58 ? 6.84 5.777 0.189 1 94.12 58 ASP B C 1
ATOM 1999 O O . ASP B 1 58 ? 7.109 6.965 0.376 1 94.12 58 ASP B O 1
ATOM 2003 N N . ALA B 1 59 ? 5.711 5.262 0.557 1 96.69 59 ALA B N 1
ATOM 2004 C CA . ALA B 1 59 ? 4.695 6.055 1.244 1 96.69 59 ALA B CA 1
ATOM 2005 C C . ALA B 1 59 ? 4.438 5.52 2.65 1 96.69 59 ALA B C 1
ATOM 2007 O O . ALA B 1 59 ? 4.543 4.312 2.891 1 96.69 59 ALA B O 1
ATOM 2008 N N . ILE B 1 60 ? 4.164 6.414 3.537 1 98 60 ILE B N 1
ATOM 2009 C CA . ILE B 1 60 ? 3.709 6.047 4.875 1 98 60 ILE B CA 1
ATOM 2010 C C . ILE B 1 60 ? 2.279 6.543 5.086 1 98 60 ILE B C 1
ATOM 2012 O O . ILE B 1 60 ? 1.973 7.707 4.816 1 98 60 ILE B O 1
ATOM 2016 N N . LEU B 1 61 ? 1.412 5.688 5.523 1 98 61 LEU B N 1
ATOM 2017 C CA . LEU B 1 61 ? 0.063 6.094 5.902 1 98 61 LEU B CA 1
ATOM 2018 C C . LEU B 1 61 ? -0.009 6.414 7.391 1 98 61 LEU B C 1
ATOM 2020 O O . LEU B 1 61 ? -0.109 5.504 8.219 1 98 61 LEU B O 1
ATOM 2024 N N . PHE B 1 62 ? -0.004 7.688 7.715 1 98.5 62 PHE B N 1
ATOM 2025 C CA . PHE B 1 62 ? -0.19 8.188 9.07 1 98.5 62 PHE B CA 1
ATOM 2026 C C . PHE B 1 62 ? -1.652 8.531 9.328 1 98.5 62 PHE B C 1
ATOM 2028 O O . PHE B 1 62 ? -2.361 8.969 8.414 1 98.5 62 PHE B O 1
ATOM 2035 N N . TYR B 1 63 ? -2.023 8.375 10.555 1 98.31 63 TYR B N 1
ATOM 2036 C CA . TYR B 1 63 ? -3.373 8.812 10.883 1 98.31 63 TYR B CA 1
ATOM 2037 C C . TYR B 1 63 ? -3.455 9.266 12.336 1 98.31 63 TYR B C 1
ATOM 2039 O O . TYR B 1 63 ? -2.615 8.891 13.164 1 98.31 63 TYR B O 1
ATOM 2047 N N . ARG B 1 64 ? -4.43 10.094 12.641 1 97.88 64 ARG B N 1
ATOM 2048 C CA . ARG B 1 64 ? -4.742 10.539 14 1 97.88 64 ARG B CA 1
ATOM 2049 C C . ARG B 1 64 ? -6.215 10.906 14.133 1 97.88 64 ARG B C 1
ATOM 2051 O O . ARG B 1 64 ? -6.723 11.734 13.375 1 97.88 64 ARG B O 1
ATOM 2058 N N . TYR B 1 65 ? -6.836 10.227 15.039 1 97.12 65 TYR B N 1
ATOM 2059 C CA . TYR B 1 65 ? -8.18 10.672 15.375 1 97.12 65 TYR B CA 1
ATOM 2060 C C . TYR B 1 65 ? -8.148 12.031 16.062 1 97.12 65 TYR B C 1
ATOM 2062 O O . TYR B 1 65 ? -7.445 12.227 17.047 1 97.12 65 TYR B O 1
ATOM 2070 N N . ASP B 1 66 ? -8.766 12.93 15.484 1 95.75 66 ASP B N 1
ATOM 2071 C CA . ASP B 1 66 ? -8.797 14.32 15.938 1 95.75 66 ASP B CA 1
ATOM 2072 C C . ASP B 1 66 ? -10.008 15.055 15.375 1 95.75 66 ASP B C 1
ATOM 2074 O O . ASP B 1 66 ? -10.133 15.219 14.164 1 95.75 66 ASP B O 1
ATOM 2078 N N . GLU B 1 67 ? -10.828 15.578 16.219 1 93.12 67 GLU B N 1
ATOM 2079 C CA . GLU B 1 67 ? -12.039 16.25 15.766 1 93.12 67 GLU B CA 1
ATOM 2080 C C . GLU B 1 67 ? -11.742 17.688 15.344 1 93.12 67 GLU B C 1
ATOM 2082 O O . GLU B 1 67 ? -12.523 18.312 14.617 1 93.12 67 GLU B O 1
ATOM 2087 N N . ASN B 1 68 ? -10.68 18.203 15.852 1 91.94 68 ASN B N 1
ATOM 2088 C CA . ASN B 1 68 ? -10.32 19.594 15.586 1 91.94 68 ASN B CA 1
ATOM 2089 C C . ASN B 1 68 ? -8.844 19.75 15.25 1 91.94 68 ASN B C 1
ATOM 2091 O O . ASN B 1 68 ? -8.086 20.344 16.016 1 91.94 68 ASN B O 1
ATOM 2095 N N . PRO B 1 69 ? -8.523 19.234 14.102 1 92.88 69 PRO B N 1
ATOM 2096 C CA . PRO B 1 69 ? -7.105 19.297 13.75 1 92.88 69 PRO B CA 1
ATOM 2097 C C . PRO B 1 69 ? -6.609 20.734 13.547 1 92.88 69 PRO B C 1
ATOM 2099 O O . PRO B 1 69 ? -7.359 21.578 13.07 1 92.88 69 PRO B O 1
ATOM 2102 N N . SER B 1 70 ? -5.43 20.984 13.914 1 92.25 70 SER B N 1
ATOM 2103 C CA . SER B 1 70 ? -4.805 22.297 13.797 1 92.25 70 SER B CA 1
ATOM 2104 C C . SER B 1 70 ? -3.959 22.391 12.531 1 92.25 70 SER B C 1
ATOM 2106 O O . SER B 1 70 ? -2.973 21.672 12.383 1 92.25 70 SER B O 1
ATOM 2108 N N . TYR B 1 71 ? -4.348 23.281 11.703 1 92.88 71 TYR B N 1
ATOM 2109 C CA . TYR B 1 71 ? -3.588 23.531 10.484 1 92.88 71 TYR B CA 1
ATOM 2110 C C . TYR B 1 71 ? -2.146 23.906 10.812 1 92.88 71 TYR B C 1
ATOM 2112 O O . TYR B 1 71 ? -1.212 23.391 10.195 1 92.88 71 TYR B O 1
ATOM 2120 N N . ILE B 1 72 ? -1.949 24.766 11.711 1 92.56 72 ILE B N 1
ATOM 2121 C CA . ILE B 1 72 ? -0.634 25.266 12.086 1 92.56 72 ILE B CA 1
ATOM 2122 C C . ILE B 1 72 ? 0.234 24.125 12.602 1 92.56 72 ILE B C 1
ATOM 2124 O O . ILE B 1 72 ? 1.398 24 12.211 1 92.56 72 ILE B O 1
ATOM 2128 N N . LYS B 1 73 ? -0.313 23.328 13.453 1 93.94 73 LYS B N 1
ATOM 2129 C CA . LYS B 1 73 ? 0.43 22.203 14 1 93.94 73 LYS B CA 1
ATOM 2130 C C . LYS B 1 73 ? 0.834 21.219 12.906 1 93.94 73 LYS B C 1
ATOM 2132 O O . LYS B 1 73 ? 1.98 20.766 12.859 1 93.94 73 LYS B O 1
ATOM 2137 N N . ILE B 1 74 ? -0.118 20.906 12.055 1 95 74 ILE B N 1
ATOM 2138 C CA . ILE B 1 74 ? 0.128 19.938 10.984 1 95 74 ILE B CA 1
ATOM 2139 C C . ILE B 1 74 ? 1.195 20.484 10.039 1 95 74 ILE B C 1
ATOM 2141 O O . ILE B 1 74 ? 2.121 19.766 9.656 1 95 74 ILE B O 1
ATOM 2145 N N . THR B 1 75 ? 1.073 21.75 9.664 1 93.12 75 THR B N 1
ATOM 2146 C CA . THR B 1 75 ? 2.039 22.359 8.758 1 93.12 75 THR B CA 1
ATOM 2147 C C . THR B 1 75 ? 3.439 22.344 9.367 1 93.12 75 THR B C 1
ATOM 2149 O O . THR B 1 75 ? 4.426 22.141 8.656 1 93.12 75 THR B O 1
ATOM 2152 N N . LYS B 1 76 ? 3.545 22.562 10.609 1 94.5 76 LYS B N 1
ATOM 2153 C CA . LYS B 1 76 ? 4.836 22.5 11.289 1 94.5 76 LYS B CA 1
ATOM 2154 C C . LYS B 1 76 ? 5.434 21.109 11.211 1 94.5 76 LYS B C 1
ATOM 2156 O O . LYS B 1 76 ? 6.633 20.953 10.969 1 94.5 76 LYS B O 1
ATOM 2161 N N . ILE B 1 77 ? 4.641 20.125 11.43 1 96.44 77 ILE B N 1
ATOM 2162 C CA . ILE B 1 77 ? 5.082 18.734 11.344 1 96.44 77 ILE B CA 1
ATOM 2163 C C . ILE B 1 77 ? 5.586 18.438 9.938 1 96.44 77 ILE B C 1
ATOM 2165 O O . ILE B 1 77 ? 6.637 17.812 9.766 1 96.44 77 ILE B O 1
ATOM 2169 N N . LEU B 1 78 ? 4.852 18.891 8.922 1 96.69 78 LEU B N 1
ATOM 2170 C CA . LEU B 1 78 ? 5.242 18.688 7.535 1 96.69 78 LEU B CA 1
ATOM 2171 C C . LEU B 1 78 ? 6.59 19.344 7.246 1 96.69 78 LEU B C 1
ATOM 2173 O O . LEU B 1 78 ? 7.441 18.75 6.578 1 96.69 78 LEU B O 1
ATOM 2177 N N . GLN B 1 79 ? 6.715 20.531 7.711 1 95.56 79 GLN B N 1
ATOM 2178 C CA . GLN B 1 79 ? 7.969 21.25 7.512 1 95.56 79 GLN B CA 1
ATOM 2179 C C . GLN B 1 79 ? 9.141 20.516 8.156 1 95.56 79 GLN B C 1
ATOM 2181 O O . GLN B 1 79 ? 10.203 20.391 7.551 1 95.56 79 GLN B O 1
ATOM 2186 N N . ASN B 1 80 ? 8.938 20.062 9.359 1 97.31 80 ASN B N 1
ATOM 2187 C CA . ASN B 1 80 ? 9.977 19.312 10.047 1 97.31 80 ASN B CA 1
ATOM 2188 C C . ASN B 1 80 ? 10.336 18.031 9.297 1 97.31 80 ASN B C 1
ATOM 2190 O O . ASN B 1 80 ? 11.508 17.672 9.188 1 97.31 80 ASN B O 1
ATOM 2194 N N . MET B 1 81 ? 9.383 17.344 8.812 1 97.81 81 MET B N 1
ATOM 2195 C CA . MET B 1 81 ? 9.609 16.125 8.039 1 97.81 81 MET B CA 1
ATOM 2196 C C . MET B 1 81 ? 10.414 16.422 6.777 1 97.81 81 MET B C 1
ATOM 2198 O O . MET B 1 81 ? 11.391 15.734 6.48 1 97.81 81 MET B O 1
ATOM 2202 N N . ARG B 1 82 ? 9.953 17.406 6.109 1 96.94 82 ARG B N 1
ATOM 2203 C CA . ARG B 1 82 ? 10.625 17.766 4.867 1 96.94 82 ARG B CA 1
ATOM 2204 C C . ARG B 1 82 ? 12.078 18.141 5.117 1 96.94 82 ARG B C 1
ATOM 2206 O O . ARG B 1 82 ? 12.977 17.672 4.414 1 96.94 82 ARG B O 1
ATOM 2213 N N . GLU B 1 83 ? 12.305 18.969 6.082 1 97.5 83 GLU B N 1
ATOM 2214 C CA . GLU B 1 83 ? 13.656 19.406 6.406 1 97.5 83 GLU B CA 1
ATOM 2215 C C . GLU B 1 83 ? 14.539 18.234 6.801 1 97.5 83 GLU B C 1
ATOM 2217 O O . GLU B 1 83 ? 15.68 18.125 6.348 1 97.5 83 GLU B O 1
ATOM 2222 N N . SER B 1 84 ? 14.039 17.406 7.672 1 98.5 84 SER B N 1
ATOM 2223 C CA . SER B 1 84 ? 14.797 16.234 8.102 1 98.5 84 SER B CA 1
ATOM 2224 C C . SER B 1 84 ? 15.086 15.297 6.934 1 98.5 84 SER B C 1
ATOM 2226 O O . SER B 1 84 ? 16.172 14.719 6.84 1 98.5 84 SER B O 1
ATOM 2228 N N . PHE B 1 85 ? 14.094 15.141 6.121 1 98.31 85 PHE B N 1
ATOM 2229 C CA . PHE B 1 85 ? 14.242 14.32 4.922 1 98.31 85 PHE B CA 1
ATOM 2230 C C . PHE B 1 85 ? 15.367 14.859 4.035 1 98.31 85 PHE B C 1
ATOM 2232 O O . PHE B 1 85 ? 16.25 14.117 3.623 1 98.31 85 PHE B O 1
ATOM 2239 N N . ASN B 1 86 ? 15.359 16.125 3.764 1 97.81 86 ASN B N 1
ATOM 2240 C CA . ASN B 1 86 ? 16.359 16.75 2.912 1 97.81 86 ASN B CA 1
ATOM 2241 C C . ASN B 1 86 ? 17.75 16.656 3.533 1 97.81 86 ASN B C 1
ATOM 2243 O O . ASN B 1 86 ? 18.734 16.422 2.83 1 97.81 86 ASN B O 1
ATOM 2247 N N . LYS B 1 87 ? 17.797 16.938 4.785 1 98.56 87 LYS B N 1
ATOM 2248 C CA . LYS B 1 87 ? 19.062 16.812 5.484 1 98.56 87 LYS B CA 1
ATOM 2249 C C . LYS B 1 87 ? 19.625 15.398 5.34 1 98.56 87 LYS B C 1
ATOM 2251 O O . LYS B 1 87 ? 20.812 15.219 5.082 1 98.56 87 LYS B O 1
ATOM 2256 N N . LYS B 1 88 ? 18.812 14.398 5.543 1 98.75 88 LYS B N 1
ATOM 2257 C CA . LYS B 1 88 ? 19.234 13 5.449 1 98.75 88 LYS B CA 1
ATOM 2258 C C . LYS B 1 88 ? 19.703 12.664 4.031 1 98.75 88 LYS B C 1
ATOM 2260 O O . LYS B 1 88 ? 20.672 11.922 3.85 1 98.75 88 LYS B O 1
ATOM 2265 N N . ILE B 1 89 ? 18.984 13.195 3.023 1 98.56 89 ILE B N 1
ATOM 2266 C CA . ILE B 1 89 ? 19.391 13.031 1.636 1 98.56 89 ILE B CA 1
ATOM 2267 C C . ILE B 1 89 ? 20.828 13.539 1.464 1 98.56 89 ILE B C 1
ATOM 2269 O O . ILE B 1 89 ? 21.672 12.859 0.867 1 98.56 89 ILE B O 1
ATOM 2273 N N . GLY B 1 90 ? 21.047 14.734 1.903 1 98.44 90 GLY B N 1
ATOM 2274 C CA . GLY B 1 90 ? 22.391 15.289 1.823 1 98.44 90 GLY B CA 1
ATOM 2275 C C . GLY B 1 90 ? 23.438 14.422 2.496 1 98.44 90 GLY B C 1
ATOM 2276 O O . GLY B 1 90 ? 24.516 14.188 1.938 1 98.44 90 GLY B O 1
ATOM 2277 N N . GLU B 1 91 ? 23.156 13.938 3.691 1 98.75 91 GLU B N 1
ATOM 2278 C CA . GLU B 1 91 ? 24.078 13.078 4.441 1 98.75 91 GLU B CA 1
ATOM 2279 C C . GLU B 1 91 ? 24.391 11.805 3.672 1 98.75 91 GLU B C 1
ATOM 2281 O O . GLU B 1 91 ? 25.547 11.422 3.537 1 98.75 91 GLU B O 1
ATOM 2286 N N . LEU B 1 92 ? 23.344 11.148 3.219 1 98.75 92 LEU B N 1
ATOM 2287 C CA . LEU B 1 92 ? 23.5 9.883 2.518 1 98.75 92 LEU B CA 1
ATOM 2288 C C . LEU B 1 92 ? 24.25 10.07 1.203 1 98.75 92 LEU B C 1
ATOM 2290 O O . LEU B 1 92 ? 25.062 9.234 0.823 1 98.75 92 LEU B O 1
ATOM 2294 N N . SER B 1 93 ? 23.906 11.203 0.54 1 98.44 93 SER B N 1
ATOM 2295 C CA . SER B 1 93 ? 24.594 11.508 -0.71 1 98.44 93 SER B CA 1
ATOM 2296 C C . SER B 1 93 ? 26.094 11.633 -0.495 1 98.44 93 SER B C 1
ATOM 2298 O O . SER B 1 93 ? 26.891 11.125 -1.289 1 98.44 93 SER B O 1
ATOM 2300 N N . ARG B 1 94 ? 26.469 12.289 0.498 1 98.31 94 ARG B N 1
ATOM 2301 C CA . ARG B 1 94 ? 27.875 12.469 0.819 1 98.31 94 ARG B CA 1
ATOM 2302 C C . ARG B 1 94 ? 28.516 11.156 1.267 1 98.31 94 ARG B C 1
ATOM 2304 O O . ARG B 1 94 ? 29.594 10.789 0.791 1 98.31 94 ARG B O 1
ATOM 2311 N N . GLU B 1 95 ? 27.875 10.477 2.154 1 98.19 95 GLU B N 1
ATOM 2312 C CA . GLU B 1 95 ? 28.375 9.227 2.729 1 98.19 95 GLU B CA 1
ATOM 2313 C C . GLU B 1 95 ? 28.625 8.18 1.647 1 98.19 95 GLU B C 1
ATOM 2315 O O . GLU B 1 95 ? 29.609 7.441 1.7 1 98.19 95 GLU B O 1
ATOM 2320 N N . LEU B 1 96 ? 27.734 8.148 0.672 1 97.94 96 LEU B N 1
ATOM 2321 C CA . LEU B 1 96 ? 27.766 7.074 -0.313 1 97.94 96 LEU B CA 1
ATOM 2322 C C . LEU B 1 96 ? 28.328 7.566 -1.639 1 97.94 96 LEU B C 1
ATOM 2324 O O . LEU B 1 96 ? 28.516 6.781 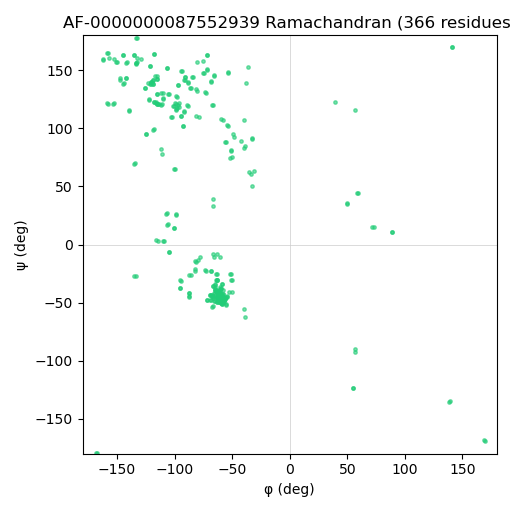-2.572 1 97.94 96 LEU B O 1
ATOM 2328 N N . SER B 1 97 ? 28.562 8.891 -1.72 1 97.25 97 SER B N 1
ATOM 2329 C CA . SER B 1 97 ? 29.109 9.523 -2.92 1 97.25 97 SER B CA 1
ATOM 2330 C C . SER B 1 97 ? 28.219 9.266 -4.129 1 97.25 97 SER B C 1
ATOM 2332 O O . SER B 1 97 ? 28.688 8.852 -5.188 1 97.25 97 SER B O 1
ATOM 2334 N N . ILE B 1 98 ? 26.906 9.422 -3.926 1 97 98 ILE B N 1
ATOM 2335 C CA . ILE B 1 98 ? 25.953 9.289 -5.016 1 97 98 ILE B CA 1
ATOM 2336 C C . ILE B 1 98 ? 24.953 10.453 -4.98 1 97 98 ILE B C 1
ATOM 2338 O O . ILE B 1 98 ? 24.766 11.078 -3.936 1 97 98 ILE B O 1
ATOM 2342 N N . THR B 1 99 ? 24.422 10.703 -6.109 1 96.75 99 THR B N 1
ATOM 2343 C CA . THR B 1 99 ? 23.344 11.68 -6.18 1 96.75 99 THR B CA 1
ATOM 2344 C C . THR B 1 99 ? 21.984 11.016 -5.941 1 96.75 99 THR B C 1
ATOM 2346 O O . THR B 1 99 ? 21.641 10.039 -6.605 1 96.75 99 THR B O 1
ATOM 2349 N N . ILE B 1 100 ? 21.328 11.43 -4.957 1 97.88 100 ILE B N 1
ATOM 2350 C CA . ILE B 1 100 ? 20 10.93 -4.633 1 97.88 100 ILE B CA 1
ATOM 2351 C C . ILE B 1 100 ? 18.938 11.938 -5.074 1 97.88 100 ILE B C 1
ATOM 2353 O O . ILE B 1 100 ? 18.828 13.023 -4.496 1 97.88 100 ILE B O 1
ATOM 2357 N N . ASN B 1 101 ? 18.188 11.578 -6.098 1 95.75 101 ASN B N 1
ATOM 2358 C CA . ASN B 1 101 ? 17.172 12.461 -6.656 1 95.75 101 ASN B CA 1
ATOM 2359 C C . ASN B 1 101 ? 15.773 12.086 -6.156 1 95.75 101 ASN B C 1
ATOM 2361 O O . ASN B 1 101 ? 14.93 11.648 -6.938 1 95.75 101 ASN B O 1
ATOM 2365 N N . LEU B 1 102 ? 15.562 12.234 -4.922 1 97.31 102 LEU B N 1
ATOM 2366 C CA . LEU B 1 102 ? 14.281 12.016 -4.266 1 97.31 102 LEU B CA 1
ATOM 2367 C C . LEU B 1 102 ? 13.789 13.289 -3.588 1 97.31 102 LEU B C 1
ATOM 2369 O O . LEU B 1 102 ? 14.586 14.062 -3.062 1 97.31 102 LEU B O 1
ATOM 2373 N N . SER B 1 103 ? 12.539 13.5 -3.697 1 95.31 103 SER B N 1
ATOM 2374 C CA . SER B 1 103 ? 11.875 14.57 -2.953 1 95.31 103 SER B CA 1
ATOM 2375 C C . SER B 1 103 ? 10.586 14.07 -2.303 1 95.31 103 SER B C 1
ATOM 2377 O O . SER B 1 103 ? 10.242 12.891 -2.43 1 95.31 103 SER B O 1
ATOM 2379 N N . LEU B 1 104 ? 9.961 14.984 -1.563 1 95.62 104 LEU B N 1
ATOM 2380 C CA . LEU B 1 104 ? 8.82 14.555 -0.758 1 95.62 104 LEU B CA 1
ATOM 2381 C C . LEU B 1 104 ? 7.555 15.289 -1.177 1 95.62 104 LEU B C 1
ATOM 2383 O O . LEU B 1 104 ? 7.586 16.484 -1.457 1 95.62 104 LEU B O 1
ATOM 2387 N N . LYS B 1 105 ? 6.504 14.531 -1.242 1 95.31 105 LYS B N 1
ATOM 2388 C CA . LYS B 1 105 ? 5.18 15.141 -1.312 1 95.31 105 LYS B CA 1
ATOM 2389 C C . LYS B 1 105 ? 4.301 14.688 -0.15 1 95.31 105 LYS B C 1
ATOM 2391 O O . LYS B 1 105 ? 4.496 13.594 0.391 1 95.31 105 LYS B O 1
ATOM 2396 N N . PHE B 1 106 ? 3.303 15.562 0.219 1 96.81 106 PHE B N 1
ATOM 2397 C CA . PHE B 1 106 ? 2.404 15.258 1.326 1 96.81 106 PHE B CA 1
ATOM 2398 C C . PHE B 1 106 ? 0.949 15.336 0.882 1 96.81 106 PHE B C 1
ATOM 2400 O O . PHE B 1 106 ? 0.559 16.281 0.187 1 96.81 106 PHE B O 1
ATOM 2407 N N . ILE B 1 107 ? 0.193 14.352 1.288 1 96.75 107 ILE B N 1
ATOM 2408 C CA . ILE B 1 107 ? -1.26 14.398 1.166 1 96.75 107 ILE B CA 1
ATOM 2409 C C . ILE B 1 107 ? -1.892 14.508 2.553 1 96.75 107 ILE B C 1
ATOM 2411 O O . ILE B 1 107 ? -1.635 13.672 3.422 1 96.75 107 ILE B O 1
ATOM 2415 N N . ILE B 1 108 ? -2.637 15.539 2.807 1 97.25 108 ILE B N 1
ATOM 2416 C CA . ILE B 1 108 ? -3.373 15.727 4.055 1 97.25 108 ILE B CA 1
ATOM 2417 C C . ILE B 1 108 ? -4.875 15.695 3.777 1 97.25 108 ILE B C 1
ATOM 2419 O O . ILE B 1 108 ? -5.379 16.5 2.986 1 97.25 108 ILE B O 1
ATOM 2423 N N . HIS B 1 109 ? -5.523 14.828 4.363 1 97.12 109 HIS B N 1
ATOM 2424 C CA . HIS B 1 109 ? -6.957 14.625 4.18 1 97.12 109 HIS B CA 1
ATOM 2425 C C . HIS B 1 109 ? -7.66 14.422 5.516 1 97.12 109 HIS B C 1
ATOM 2427 O O . HIS B 1 109 ? -7.004 14.297 6.555 1 97.12 109 HIS B O 1
ATOM 2433 N N . TYR B 1 110 ? -8.969 14.57 5.52 1 97.5 110 TYR B N 1
ATOM 2434 C CA . TYR B 1 110 ? -9.734 14.484 6.758 1 97.5 110 TYR B CA 1
ATOM 2435 C C . TYR B 1 110 ? -11.086 13.828 6.516 1 97.5 110 TYR B C 1
ATOM 2437 O O . TYR B 1 110 ? -11.727 14.07 5.492 1 97.5 110 TYR B O 1
ATOM 2445 N N . GLY B 1 111 ? -11.469 13.008 7.391 1 97.56 111 GLY B N 1
ATOM 2446 C CA . GLY B 1 111 ? -12.797 12.414 7.301 1 97.56 111 GLY B CA 1
ATOM 2447 C C . GLY B 1 111 ? -13 11.258 8.258 1 97.56 111 GLY B C 1
ATOM 2448 O O . GLY B 1 111 ? -12.258 11.117 9.234 1 97.56 111 GLY B O 1
ATOM 2449 N N . LYS B 1 112 ? -14.062 10.555 8.062 1 97.25 112 LYS B N 1
ATOM 2450 C CA . LYS B 1 112 ? -14.406 9.398 8.891 1 97.25 112 LYS B CA 1
ATOM 2451 C C . LYS B 1 112 ? -13.781 8.125 8.344 1 97.25 112 LYS B C 1
ATOM 2453 O O . LYS B 1 112 ? -13.766 7.902 7.129 1 97.25 112 LYS B O 1
ATOM 2458 N N . PHE B 1 113 ? -13.297 7.305 9.234 1 98 113 PHE B N 1
ATOM 2459 C CA . PHE B 1 113 ? -12.773 5.996 8.844 1 98 113 PHE B CA 1
ATOM 2460 C C . PHE B 1 113 ? -12.766 5.047 10.039 1 98 113 PHE B C 1
ATOM 2462 O O . PHE B 1 113 ? -12.93 5.473 11.18 1 98 113 PHE B O 1
ATOM 2469 N N . SER B 1 114 ? -12.617 3.779 9.797 1 96.94 114 SER B N 1
ATOM 2470 C CA . SER B 1 114 ? -12.547 2.75 10.828 1 96.94 114 SER B CA 1
ATOM 2471 C C . SER B 1 114 ? -11.195 2.035 10.805 1 96.94 114 SER B C 1
ATOM 2473 O O . SER B 1 114 ? -10.414 2.209 9.867 1 96.94 114 SER B O 1
ATOM 2475 N N . GLN B 1 115 ? -10.953 1.381 11.844 1 96.19 115 GLN B N 1
ATOM 2476 C CA . GLN B 1 115 ? -9.766 0.544 11.969 1 96.19 115 GLN B CA 1
ATOM 2477 C C . GLN B 1 115 ? -10.141 -0.917 12.195 1 96.19 115 GLN B C 1
ATOM 2479 O O . GLN B 1 115 ? -11.086 -1.214 12.93 1 96.19 115 GLN B O 1
ATOM 2484 N N . TYR B 1 116 ? -9.398 -1.804 11.594 1 94.94 116 TYR B N 1
ATOM 2485 C CA . TYR B 1 116 ? -9.625 -3.227 11.812 1 94.94 116 TYR B CA 1
ATOM 2486 C C . TYR B 1 116 ? -8.312 -4 11.805 1 94.94 116 TYR B C 1
ATOM 2488 O O . TYR B 1 116 ? -7.281 -3.48 11.375 1 94.94 116 TYR B O 1
ATOM 2496 N N . HIS B 1 117 ? -8.43 -5.223 12.352 1 94.31 117 HIS B N 1
ATOM 2497 C CA . HIS B 1 117 ? -7.266 -6.105 12.398 1 94.31 117 HIS B CA 1
ATOM 2498 C C . HIS B 1 117 ? -7.488 -7.352 11.547 1 94.31 117 HIS B C 1
ATOM 2500 O O . HIS B 1 117 ? -8.602 -7.891 11.508 1 94.31 117 HIS B O 1
ATOM 2506 N N . ILE B 1 118 ? -6.484 -7.738 10.938 1 94.12 118 ILE B N 1
ATOM 2507 C CA . ILE B 1 118 ? -6.453 -9.023 10.25 1 94.12 118 ILE B CA 1
ATOM 2508 C C . ILE B 1 118 ? -5.094 -9.688 10.461 1 94.12 118 ILE B C 1
ATOM 2510 O O . ILE B 1 118 ? -4.078 -9.203 9.961 1 94.12 118 ILE B O 1
ATOM 2514 N N . GLY B 1 119 ? -5.07 -10.82 11.141 1 90.19 119 GLY B N 1
ATOM 2515 C CA . GLY B 1 119 ? -3.781 -11.32 11.586 1 90.19 119 GLY B CA 1
ATOM 2516 C C . GLY B 1 119 ? -2.998 -10.312 12.398 1 90.19 119 GLY B C 1
ATOM 2517 O O . GLY B 1 119 ? -3.506 -9.773 13.391 1 90.19 119 GLY B O 1
ATOM 2518 N N . ASN B 1 120 ? -1.788 -10.039 11.922 1 89.06 120 ASN B N 1
ATOM 2519 C CA . ASN B 1 120 ? -0.926 -9.102 12.633 1 89.06 120 ASN B CA 1
ATOM 2520 C C . ASN B 1 120 ? -0.951 -7.719 11.984 1 89.06 120 ASN B C 1
ATOM 2522 O O . ASN B 1 120 ? -0.146 -6.852 12.336 1 89.06 120 ASN B O 1
ATOM 2526 N N . PHE B 1 121 ? -1.916 -7.539 11.125 1 93.06 121 PHE B N 1
ATOM 2527 C CA . PHE B 1 121 ? -1.983 -6.277 10.391 1 93.06 121 PHE B CA 1
ATOM 2528 C C . PHE B 1 121 ? -3.098 -5.395 10.938 1 93.06 121 PHE B C 1
ATOM 2530 O O . PHE B 1 121 ? -4.215 -5.867 11.172 1 93.06 121 PHE B O 1
ATOM 2537 N N . LYS B 1 122 ? -2.752 -4.238 11.211 1 93.56 122 LYS B N 1
ATOM 2538 C CA . LYS B 1 122 ? -3.719 -3.189 11.523 1 93.56 122 LYS B CA 1
ATOM 2539 C C . LYS B 1 122 ? -4.004 -2.32 10.305 1 93.56 122 LYS B C 1
ATOM 2541 O O . LYS B 1 122 ? -3.086 -1.75 9.711 1 93.56 122 LYS B O 1
ATOM 2546 N N . LYS B 1 123 ? -5.289 -2.166 9.969 1 96.19 123 LYS B N 1
ATOM 2547 C CA . LYS B 1 123 ? -5.637 -1.503 8.711 1 96.19 123 LYS B CA 1
ATOM 2548 C C . LYS B 1 123 ? -6.734 -0.462 8.93 1 96.19 123 LYS B C 1
ATOM 2550 O O . LYS B 1 123 ? -7.492 -0.544 9.898 1 96.19 123 LYS B O 1
ATOM 2555 N N . LEU B 1 124 ? -6.762 0.471 8.031 1 97.5 124 LEU B N 1
ATOM 2556 C CA . LEU B 1 124 ? -7.828 1.467 8.008 1 97.5 124 LEU B CA 1
ATOM 2557 C C . LEU B 1 124 ? -8.789 1.208 6.855 1 97.5 124 LEU B C 1
ATOM 2559 O O . LEU B 1 124 ? -8.398 0.652 5.828 1 97.5 124 LEU B O 1
ATOM 2563 N N . TYR B 1 125 ? -10.047 1.651 7.094 1 97.75 125 TYR B N 1
ATOM 2564 C CA . TYR B 1 125 ? -11.062 1.448 6.07 1 97.75 125 TYR B CA 1
ATOM 2565 C C . TYR B 1 125 ? -12 2.645 5.984 1 97.75 125 TYR B C 1
ATOM 2567 O O . TYR B 1 125 ? -12.375 3.221 7.012 1 97.75 125 TYR B O 1
ATOM 2575 N N . GLY B 1 126 ? -12.352 2.893 4.746 1 98 126 GLY B N 1
ATOM 2576 C CA . GLY B 1 126 ? -13.375 3.896 4.492 1 98 126 GLY B CA 1
ATOM 2577 C C . GLY B 1 126 ? -13.086 4.742 3.268 1 98 126 GLY B C 1
ATOM 2578 O O . GLY B 1 126 ? -11.977 4.719 2.736 1 98 126 GLY B O 1
ATOM 2579 N N . THR B 1 127 ? -14.133 5.555 2.855 1 97.88 127 THR B N 1
ATOM 2580 C CA . THR B 1 127 ? -14 6.426 1.693 1 97.88 127 THR B CA 1
ATOM 2581 C C . THR B 1 127 ? -12.852 7.414 1.885 1 97.88 127 THR B C 1
ATOM 2583 O O . THR B 1 127 ? -12.156 7.762 0.926 1 97.88 127 THR B O 1
ATOM 2586 N N . THR B 1 128 ? -12.656 7.836 3.094 1 97.88 128 THR B N 1
ATOM 2587 C CA . THR B 1 128 ? -11.602 8.781 3.42 1 97.88 128 THR B CA 1
ATOM 2588 C C . THR B 1 128 ? -10.234 8.219 3.043 1 97.88 128 THR B C 1
ATOM 2590 O O . THR B 1 128 ? -9.391 8.93 2.494 1 97.88 128 THR B O 1
ATOM 2593 N N . ILE B 1 129 ? -10.016 6.941 3.344 1 98 129 ILE B N 1
ATOM 2594 C CA . ILE B 1 129 ? -8.75 6.281 3.061 1 98 129 ILE B CA 1
ATOM 2595 C C . ILE B 1 129 ? -8.555 6.148 1.552 1 98 129 ILE B C 1
ATOM 2597 O O . ILE B 1 129 ? -7.473 6.422 1.029 1 98 129 ILE B O 1
ATOM 2601 N N . VAL B 1 130 ? -9.602 5.77 0.87 1 97.12 130 VAL B N 1
ATOM 2602 C CA . VAL B 1 130 ? -9.562 5.613 -0.581 1 97.12 130 VAL B CA 1
ATOM 2603 C C . VAL B 1 130 ? -9.242 6.953 -1.236 1 97.12 130 VAL B C 1
ATOM 2605 O O . VAL B 1 130 ? -8.375 7.031 -2.113 1 97.12 130 VAL B O 1
ATOM 2608 N N . GLU B 1 131 ? -9.914 7.988 -0.821 1 96.44 131 GLU B N 1
ATOM 2609 C CA . GLU B 1 131 ? -9.711 9.32 -1.374 1 96.44 131 GLU B CA 1
ATOM 2610 C C . GLU B 1 131 ? -8.273 9.797 -1.158 1 96.44 131 GLU B C 1
ATOM 2612 O O . GLU B 1 131 ? -7.668 10.375 -2.061 1 96.44 131 GLU B O 1
ATOM 2617 N N . ALA B 1 132 ? -7.793 9.625 0.008 1 96.38 132 ALA B N 1
ATOM 2618 C CA . ALA B 1 132 ? -6.422 10.031 0.302 1 96.38 132 ALA B CA 1
ATOM 2619 C C . ALA B 1 132 ? -5.438 9.391 -0.672 1 96.38 132 ALA B C 1
ATOM 2621 O O . ALA B 1 132 ? -4.527 10.047 -1.174 1 96.38 132 ALA B O 1
ATOM 2622 N N . HIS B 1 133 ? -5.637 8.109 -0.915 1 94.81 133 HIS B N 1
ATOM 2623 C CA . HIS B 1 133 ? -4.766 7.402 -1.845 1 94.81 133 HIS B CA 1
ATOM 2624 C C . HIS B 1 133 ? -4.941 7.918 -3.27 1 94.81 133 HIS B C 1
ATOM 2626 O O . HIS B 1 133 ? -3.982 7.957 -4.043 1 94.81 133 HIS B O 1
ATOM 2632 N N . GLN B 1 134 ? -6.156 8.281 -3.641 1 93.25 134 GLN B N 1
ATOM 2633 C CA . GLN B 1 134 ? -6.406 8.836 -4.965 1 93.25 134 GLN B CA 1
ATOM 2634 C C . GLN B 1 134 ? -5.676 10.164 -5.152 1 93.25 134 GLN B C 1
ATOM 2636 O O . GLN B 1 134 ? -5.246 10.484 -6.262 1 93.25 134 GLN B O 1
ATOM 2641 N N . PHE B 1 135 ? -5.512 10.875 -4.07 1 93 135 PHE B N 1
ATOM 2642 C CA . PHE B 1 135 ? -4.832 12.164 -4.133 1 93 135 PHE B CA 1
ATOM 2643 C C . PHE B 1 135 ? -3.352 11.977 -4.453 1 93 135 PHE B C 1
ATOM 2645 O O . PHE B 1 135 ? -2.695 12.906 -4.934 1 93 135 PHE B O 1
ATOM 2652 N N . LEU B 1 136 ? -2.791 10.789 -4.168 1 90.88 136 LEU B N 1
ATOM 2653 C CA . LEU B 1 136 ? -1.388 10.523 -4.465 1 90.88 136 LEU B CA 1
ATOM 2654 C C . LEU B 1 136 ? -1.128 10.578 -5.965 1 90.88 136 LEU B C 1
ATOM 2656 O O . LEU B 1 136 ? -0.017 10.891 -6.398 1 90.88 136 LEU B O 1
ATOM 2660 N N . LYS B 1 137 ? -2.086 10.25 -6.695 1 84.62 137 LYS B N 1
ATOM 2661 C CA . LYS B 1 137 ? -1.949 10.195 -8.148 1 84.62 137 LYS B CA 1
ATOM 2662 C C . LYS B 1 137 ? -2.496 11.461 -8.805 1 84.62 137 LYS B C 1
ATOM 2664 O O . LYS B 1 137 ? -2.869 11.445 -9.977 1 84.62 137 LYS B O 1
ATOM 2669 N N . ASN B 1 138 ? -2.475 12.398 -8.117 1 78.44 138 ASN B N 1
ATOM 2670 C CA . ASN B 1 138 ? -3.043 13.625 -8.656 1 78.44 138 ASN B CA 1
ATOM 2671 C C . ASN B 1 138 ? -2.156 14.219 -9.742 1 78.44 138 ASN B C 1
ATOM 2673 O O . ASN B 1 138 ? -0.966 13.914 -9.82 1 78.44 138 ASN B O 1
ATOM 2677 N N . ASN B 1 139 ? -2.797 14.875 -10.609 1 76.81 139 ASN B N 1
ATOM 2678 C CA . ASN B 1 139 ? -2.078 15.555 -11.68 1 76.81 139 ASN B CA 1
ATOM 2679 C C . ASN B 1 139 ? -2.068 17.062 -11.477 1 76.81 139 ASN B C 1
ATOM 2681 O O . ASN B 1 139 ? -1.937 17.828 -12.438 1 76.81 139 ASN B O 1
ATOM 2685 N N . TYR B 1 140 ? -2.168 17.453 -10.273 1 74.06 140 TYR B N 1
ATOM 2686 C CA . TYR B 1 140 ? -2.326 18.875 -10.016 1 74.06 140 TYR B CA 1
ATOM 2687 C C . TYR B 1 140 ? -0.984 19.531 -9.711 1 74.06 140 TYR B C 1
ATOM 2689 O O . TYR B 1 140 ? -0.743 20.688 -10.086 1 74.06 140 TYR B O 1
ATOM 2697 N N . ALA B 1 141 ? -0.169 18.797 -9 1 71.75 141 ALA B N 1
ATOM 2698 C CA . ALA B 1 141 ? 1.095 19.375 -8.555 1 71.75 141 ALA B CA 1
ATOM 2699 C C . ALA B 1 141 ? 2.076 19.516 -9.711 1 71.75 141 ALA B C 1
ATOM 2701 O O . ALA B 1 141 ? 2.285 18.562 -10.469 1 71.75 141 ALA B O 1
ATOM 2702 N N . GLU B 1 142 ? 2.617 20.609 -9.852 1 71.75 142 GLU B N 1
ATOM 2703 C CA . GLU B 1 142 ? 3.498 20.938 -10.969 1 71.75 142 GLU B CA 1
ATOM 2704 C C . GLU B 1 142 ? 4.961 20.703 -10.609 1 71.75 142 GLU B C 1
ATOM 2706 O O . GLU B 1 142 ? 5.797 20.484 -11.484 1 71.75 142 GLU B O 1
ATOM 2711 N N . GLN B 1 143 ? 5.238 20.875 -9.469 1 73.94 143 GLN B N 1
ATOM 2712 C CA . GLN B 1 143 ? 6.617 20.734 -9.008 1 73.94 143 GLN B CA 1
ATOM 2713 C C . GLN B 1 143 ? 6.711 19.812 -7.797 1 73.94 143 GLN B C 1
ATOM 2715 O O . GLN B 1 143 ? 5.727 19.625 -7.078 1 73.94 143 GLN B O 1
ATOM 2720 N N . PRO B 1 144 ? 8.062 19.484 -7.883 1 78 144 PRO B N 1
ATOM 2721 C CA . PRO B 1 144 ? 8.25 18.578 -6.738 1 78 144 PRO B CA 1
ATOM 2722 C C . PRO B 1 144 ? 8.297 19.328 -5.406 1 78 144 PRO B C 1
ATOM 2724 O O . PRO B 1 144 ? 8.547 20.531 -5.383 1 78 144 PRO B O 1
ATOM 2727 N N . SER B 1 145 ? 8.031 18.609 -4.496 1 85.94 145 SER B N 1
ATOM 2728 C CA . SER B 1 145 ? 7.727 18.672 -3.072 1 85.94 145 SER B CA 1
ATOM 2729 C C . SER B 1 145 ? 6.531 19.578 -2.805 1 85.94 145 SER B C 1
ATOM 2731 O O . SER B 1 145 ? 6.539 20.75 -3.178 1 85.94 145 SER B O 1
ATOM 2733 N N . TYR B 1 146 ? 5.633 19.156 -2.391 1 91.38 146 TYR B N 1
ATOM 2734 C CA . TYR B 1 146 ? 4.41 19.906 -2.125 1 91.38 146 TYR B CA 1
ATOM 2735 C C . TYR B 1 146 ? 3.561 19.203 -1.066 1 91.38 146 TYR B C 1
ATOM 2737 O O . TYR B 1 146 ? 3.793 18.047 -0.745 1 91.38 146 TYR B O 1
ATOM 2745 N N . ALA B 1 147 ? 2.715 20 -0.521 1 93.69 147 ALA B N 1
ATOM 2746 C CA . ALA B 1 147 ? 1.655 19.484 0.343 1 93.69 147 ALA B CA 1
ATOM 2747 C C . ALA B 1 147 ? 0.277 19.781 -0.238 1 93.69 147 ALA B C 1
ATOM 2749 O O . ALA B 1 147 ? -0.023 20.938 -0.577 1 93.69 147 ALA B O 1
ATOM 2750 N N . LEU B 1 148 ? -0.453 18.766 -0.441 1 93.81 148 LEU B N 1
ATOM 2751 C CA . LEU B 1 148 ? -1.842 18.922 -0.862 1 93.81 148 LEU B CA 1
ATOM 2752 C C . LEU B 1 148 ? -2.789 18.781 0.325 1 93.81 148 LEU B C 1
ATOM 2754 O O . LEU B 1 148 ? -2.863 17.703 0.94 1 93.81 148 LEU B O 1
ATOM 2758 N N . PHE B 1 149 ? -3.508 19.844 0.646 1 93.81 149 PHE B N 1
ATOM 2759 C CA . PHE B 1 149 ? -4.543 19.844 1.675 1 93.81 149 PHE B CA 1
ATOM 2760 C C . PHE B 1 149 ? -5.926 19.719 1.052 1 93.81 149 PHE B C 1
ATOM 2762 O O . PHE B 1 149 ? -6.336 20.562 0.255 1 93.81 149 PHE B O 1
ATOM 2769 N N . SER B 1 150 ? -6.594 18.703 1.468 1 93.62 150 SER B N 1
ATOM 2770 C CA . SER B 1 150 ? -7.922 18.516 0.894 1 93.62 150 SER B CA 1
ATOM 2771 C C . SER B 1 150 ? -8.906 19.562 1.423 1 93.62 150 SER B C 1
ATOM 2773 O O . SER B 1 150 ? -8.68 20.156 2.48 1 93.62 150 SER B O 1
ATOM 2775 N N . HIS B 1 151 ? -10.055 19.75 0.737 1 91.31 151 HIS B N 1
ATOM 2776 C CA . HIS B 1 151 ? -11.125 20.625 1.192 1 91.31 151 HIS B CA 1
ATOM 2777 C C . HIS B 1 151 ? -11.633 20.219 2.57 1 91.31 151 HIS B C 1
ATOM 2779 O O . HIS B 1 151 ? -11.867 21.062 3.434 1 91.31 151 HIS B O 1
ATOM 2785 N N . SER B 1 152 ? -11.773 18.906 2.695 1 93.12 152 SER B N 1
ATOM 2786 C CA . SER B 1 152 ? -12.32 18.406 3.951 1 93.12 152 SER B CA 1
ATOM 2787 C C . SER B 1 152 ? -11.445 18.812 5.133 1 93.12 152 SER B C 1
ATOM 2789 O O . SER B 1 152 ? -11.953 19.109 6.215 1 93.12 152 SER B O 1
ATOM 2791 N N . PHE B 1 153 ? -10.195 18.812 4.973 1 94.56 153 PHE B N 1
ATOM 2792 C CA . PHE B 1 153 ? -9.273 19.234 6.027 1 94.56 153 PHE B CA 1
ATOM 2793 C C . PHE B 1 153 ? -9.336 20.75 6.227 1 94.56 153 PHE B C 1
ATOM 2795 O O . PHE B 1 153 ? -9.445 21.219 7.359 1 94.56 153 PHE B O 1
ATOM 2802 N N . LEU B 1 154 ? -9.273 21.469 5.113 1 90.62 154 LEU B N 1
ATOM 2803 C CA . LEU B 1 154 ? -9.219 22.922 5.184 1 90.62 154 LEU B CA 1
ATOM 2804 C C . LEU B 1 154 ? -10.508 23.484 5.773 1 90.62 154 LEU B C 1
ATOM 2806 O O . LEU B 1 154 ? -10.477 24.484 6.504 1 90.62 154 LEU B O 1
ATOM 2810 N N . ASP B 1 155 ? -11.633 22.922 5.453 1 86.62 155 ASP B N 1
ATOM 2811 C CA . ASP B 1 155 ? -12.93 23.391 5.926 1 86.62 155 ASP B CA 1
ATOM 2812 C C . ASP B 1 155 ? -13.039 23.281 7.445 1 86.62 155 ASP B C 1
ATOM 2814 O O . ASP B 1 155 ? -13.812 24 8.078 1 86.62 155 ASP B O 1
ATOM 2818 N N . ARG B 1 156 ? -12.312 22.406 8.008 1 84.19 156 ARG B N 1
ATOM 2819 C CA . ARG B 1 156 ? -12.328 22.219 9.461 1 84.19 156 ARG B CA 1
ATOM 2820 C C . ARG B 1 156 ? -11.438 23.25 10.156 1 84.19 156 ARG B C 1
ATOM 2822 O O . ARG B 1 156 ? -11.508 23.406 11.375 1 84.19 156 ARG B O 1
ATOM 2829 N N . ASN B 1 157 ? -10.641 23.844 9.359 1 76 157 ASN B N 1
ATOM 2830 C CA . ASN B 1 157 ? -9.695 24.828 9.898 1 76 157 ASN B CA 1
ATOM 2831 C C . ASN B 1 157 ? -10.039 26.25 9.461 1 76 157 ASN B C 1
ATOM 2833 O O . ASN B 1 157 ? -9.695 26.656 8.352 1 76 157 ASN B O 1
ATOM 2837 N N . VAL B 1 158 ? -11.031 26.875 10.07 1 58.88 158 VAL B N 1
ATOM 2838 C CA . VAL B 1 158 ? -11.578 28.203 9.805 1 58.88 158 VAL B CA 1
ATOM 2839 C C . VAL B 1 158 ? -10.445 29.219 9.742 1 58.88 158 VAL B C 1
ATOM 2841 O O . VAL B 1 158 ? -10.516 30.188 8.984 1 58.88 158 VAL B O 1
ATOM 2844 N N . ASP B 1 159 ? -9.508 29.047 10.648 1 54.25 159 ASP B N 1
ATOM 2845 C CA . ASP B 1 159 ? -8.492 30.094 10.695 1 54.25 159 ASP B CA 1
ATOM 2846 C C . ASP B 1 159 ? -7.668 30.109 9.414 1 54.25 159 ASP B C 1
ATOM 2848 O O . ASP B 1 159 ? -6.773 30.953 9.258 1 54.25 159 ASP B O 1
ATOM 2852 N N . PHE B 1 160 ? -7.863 29.094 8.648 1 53.44 160 PHE B N 1
ATOM 2853 C CA . PHE B 1 160 ? -7.082 29.031 7.418 1 53.44 160 PHE B CA 1
ATOM 2854 C C . PHE B 1 160 ? -7.473 30.156 6.469 1 53.44 160 PHE B C 1
ATOM 2856 O O . PHE B 1 160 ? -8.5 30.078 5.793 1 53.44 160 PHE B O 1
ATOM 2863 N N . LYS B 1 161 ? -7.867 31.375 7.078 1 49.78 161 LYS B N 1
ATOM 2864 C CA . LYS B 1 161 ? -7.949 32.438 6.09 1 49.78 161 LYS B CA 1
ATOM 2865 C C . LYS B 1 161 ? -6.809 32.344 5.082 1 49.78 161 LYS B C 1
ATOM 2867 O O . LYS B 1 161 ? -5.652 32.156 5.457 1 49.78 161 LYS B O 1
ATOM 2872 N N . VAL B 1 162 ? -7.207 31.906 3.811 1 45.69 162 VAL B N 1
ATOM 2873 C CA . VAL B 1 162 ? -6.473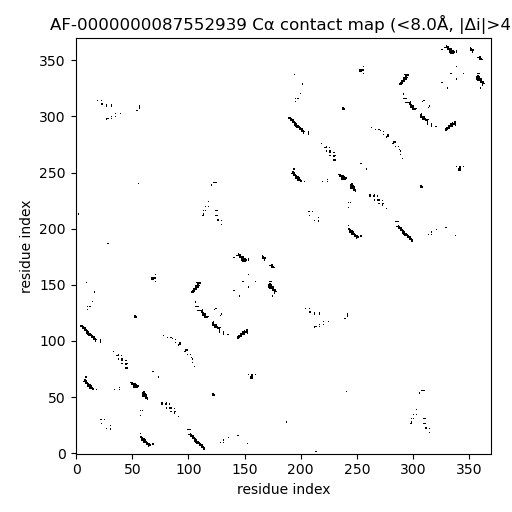 31.719 2.564 1 45.69 162 VAL B CA 1
ATOM 2874 C C . VAL B 1 162 ? -5.355 32.75 2.457 1 45.69 162 VAL B C 1
ATOM 2876 O O . VAL B 1 162 ? -5.613 33.938 2.215 1 45.69 162 VAL B O 1
ATOM 2879 N N . ASN B 1 163 ? -4.543 33 3.277 1 43.62 163 ASN B N 1
ATOM 2880 C CA . ASN B 1 163 ? -3.486 33.812 2.695 1 43.62 163 ASN B CA 1
ATOM 2881 C C . ASN B 1 163 ? -3.168 33.375 1.266 1 43.62 163 ASN B C 1
ATOM 2883 O O . ASN B 1 163 ? -3.393 32.219 0.892 1 43.62 163 ASN B O 1
ATOM 2887 N N . ALA B 1 164 ? -2.908 34.375 0.209 1 38.91 164 ALA B N 1
ATOM 2888 C CA . ALA B 1 164 ? -2.766 34.438 -1.243 1 38.91 164 ALA B CA 1
ATOM 2889 C C . ALA B 1 164 ? -1.993 33.25 -1.78 1 38.91 164 ALA B C 1
ATOM 2891 O O . ALA B 1 164 ? -2.273 32.75 -2.879 1 38.91 164 ALA B O 1
ATOM 2892 N N . ASP B 1 165 ? -0.817 32.906 -1.384 1 46.19 165 ASP B N 1
ATOM 2893 C CA . ASP B 1 165 ? 0.165 32.281 -2.26 1 46.19 165 ASP B CA 1
ATOM 2894 C C . ASP B 1 165 ? -0.143 30.797 -2.455 1 46.19 165 ASP B C 1
ATOM 2896 O O . ASP B 1 165 ? 0.596 30.094 -3.141 1 46.19 165 ASP B O 1
ATOM 2900 N N . GLU B 1 166 ? -1.035 30.203 -1.717 1 53.22 166 GLU B N 1
ATOM 2901 C CA . GLU B 1 166 ? -1.374 28.781 -1.864 1 53.22 166 GLU B CA 1
ATOM 2902 C C . GLU B 1 166 ? -2.354 28.562 -3.014 1 53.22 166 GLU B C 1
ATOM 2904 O O . GLU B 1 166 ? -3.314 29.328 -3.17 1 53.22 166 GLU B O 1
ATOM 2909 N N . LEU B 1 167 ? -1.824 27.922 -4.055 1 58.81 167 LEU B N 1
ATOM 2910 C CA . LEU B 1 167 ? -2.631 27.578 -5.223 1 58.81 167 LEU B CA 1
ATOM 2911 C C . LEU B 1 167 ? -3.906 26.859 -4.809 1 58.81 167 LEU B C 1
ATOM 2913 O O . LEU B 1 167 ? -3.848 25.734 -4.285 1 58.81 167 LEU B O 1
ATOM 2917 N N . TYR B 1 168 ? -4.887 27.547 -4.398 1 60.84 168 TYR B N 1
ATOM 2918 C CA . TYR B 1 168 ? -6.203 26.969 -4.168 1 60.84 168 TYR B CA 1
ATOM 2919 C C . TYR B 1 168 ? -6.75 26.328 -5.445 1 60.84 168 TYR B C 1
ATOM 2921 O O . TYR B 1 168 ? -6.805 26.984 -6.492 1 60.84 168 TYR B O 1
ATOM 2929 N N . LEU B 1 169 ? -6.727 25.062 -5.371 1 64.94 169 LEU B N 1
ATOM 2930 C CA . LEU B 1 169 ? -7.352 24.297 -6.449 1 64.94 169 LEU B CA 1
ATOM 2931 C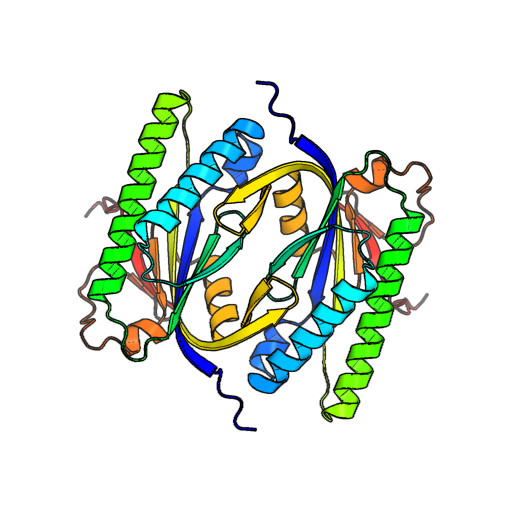 C . LEU B 1 169 ? -8.789 23.938 -6.094 1 64.94 169 LEU B C 1
ATOM 2933 O O . LEU B 1 169 ? -9.031 23.172 -5.164 1 64.94 169 LEU B O 1
ATOM 2937 N N . SER B 1 170 ? -9.797 24.484 -6.73 1 63.78 170 SER B N 1
ATOM 2938 C CA . SER B 1 170 ? -11.219 24.312 -6.465 1 63.78 170 SER B CA 1
ATOM 2939 C C . SER B 1 170 ? -11.602 22.828 -6.402 1 63.78 170 SER B C 1
ATOM 2941 O O . SER B 1 170 ? -12.477 22.438 -5.633 1 63.78 170 SER B O 1
ATOM 2943 N N . GLU B 1 171 ? -10.859 22.047 -7.031 1 70.38 171 GLU B N 1
ATOM 2944 C CA . GLU B 1 171 ? -11.289 20.672 -7.176 1 70.38 171 GLU B CA 1
ATOM 2945 C C . GLU B 1 171 ? -10.836 19.812 -5.996 1 70.38 171 GLU B C 1
ATOM 2947 O O . GLU B 1 171 ? -11.516 18.859 -5.609 1 70.38 171 GLU B O 1
ATOM 2952 N N . VAL B 1 172 ? -9.812 20.203 -5.406 1 75.31 172 VAL B N 1
ATOM 2953 C CA . VAL B 1 172 ? -9.273 19.219 -4.465 1 75.31 172 VAL B CA 1
ATOM 2954 C C . VAL B 1 172 ? -8.938 19.906 -3.145 1 75.31 172 VAL B C 1
ATOM 2956 O O . VAL B 1 172 ? -8.945 19.281 -2.086 1 75.31 172 VAL B O 1
ATOM 2959 N N . GLY B 1 173 ? -8.656 21.125 -3.15 1 86.12 173 GLY B N 1
ATOM 2960 C CA . GLY B 1 173 ? -8.227 21.844 -1.964 1 86.12 173 GLY B CA 1
ATOM 2961 C C . GLY B 1 173 ? -7.102 22.828 -2.238 1 86.12 173 GLY B C 1
ATOM 2962 O O . GLY B 1 173 ? -7.195 23.656 -3.145 1 86.12 173 GLY B O 1
ATOM 2963 N N . GLY B 1 174 ? -6.117 22.797 -1.369 1 86.44 174 GLY B N 1
ATOM 2964 C CA . GLY B 1 174 ? -4.996 23.703 -1.516 1 86.44 174 GLY B CA 1
ATOM 2965 C C . GLY B 1 174 ? -3.658 23 -1.617 1 86.44 174 GLY B C 1
ATOM 2966 O O . GLY B 1 174 ? -3.438 21.984 -0.953 1 86.44 174 GLY B O 1
ATOM 2967 N N . ILE B 1 175 ? -2.84 23.516 -2.498 1 87.19 175 ILE B N 1
ATOM 2968 C CA . ILE B 1 175 ? -1.488 23 -2.65 1 87.19 175 ILE B CA 1
ATOM 2969 C C . ILE B 1 175 ? -0.475 24.016 -2.145 1 87.19 175 ILE B C 1
ATOM 2971 O O . ILE B 1 175 ? -0.551 25.203 -2.492 1 87.19 175 ILE B O 1
ATOM 2975 N N . GLN B 1 176 ? 0.383 23.562 -1.34 1 86.81 176 GLN B N 1
ATOM 2976 C CA . GLN B 1 176 ? 1.504 24.359 -0.85 1 86.81 176 GLN B CA 1
ATOM 2977 C C . GLN B 1 176 ? 2.836 23.797 -1.325 1 86.81 176 GLN B C 1
ATOM 2979 O O . GLN B 1 176 ? 3.158 22.641 -1.038 1 86.81 176 GLN B O 1
ATOM 2984 N N . TYR B 1 177 ? 3.602 24.609 -2.061 1 86 177 TYR B N 1
ATOM 2985 C CA . TYR B 1 177 ? 4.93 24.203 -2.5 1 86 177 TYR B CA 1
ATOM 2986 C C . TYR B 1 177 ? 5.992 24.625 -1.491 1 86 177 TYR B C 1
ATOM 2988 O O . TYR B 1 177 ? 5.922 25.719 -0.924 1 86 177 TYR B O 1
ATOM 2996 N N . PHE B 1 178 ? 6.973 23.781 -1.272 1 82 178 PHE B N 1
ATOM 2997 C CA . PHE B 1 178 ? 8.008 24.062 -0.29 1 82 178 PHE B CA 1
ATOM 2998 C C . PHE B 1 178 ? 9.141 24.859 -0.92 1 82 178 PHE B C 1
ATOM 3000 O O . PHE B 1 178 ? 9.883 25.562 -0.221 1 82 178 PHE B O 1
ATOM 3007 N N . GLU B 1 179 ? 9.578 24.578 -2.082 1 71.56 179 GLU B N 1
ATOM 3008 C CA . GLU B 1 179 ? 10.602 25.391 -2.738 1 71.56 179 GLU B CA 1
ATOM 3009 C C . GLU B 1 179 ? 9.977 26.484 -3.596 1 71.56 179 GLU B C 1
ATOM 3011 O O . GLU B 1 179 ? 8.922 26.281 -4.195 1 71.56 179 GLU B O 1
ATOM 3016 N N . LYS B 1 180 ? 10.211 27.906 -3.172 1 56.78 180 LYS B N 1
ATOM 3017 C CA . LYS B 1 180 ? 9.75 29.078 -3.916 1 56.78 180 LYS B CA 1
ATOM 3018 C C . LYS B 1 180 ? 10.109 28.969 -5.395 1 56.78 180 LYS B C 1
ATOM 3020 O O . LYS B 1 180 ? 11.266 28.719 -5.742 1 56.78 180 LYS B O 1
ATOM 3025 N N . THR B 1 181 ? 9.227 28.453 -6.203 1 45.56 181 THR B N 1
ATOM 3026 C CA . THR B 1 181 ? 9.523 28.641 -7.621 1 45.56 181 THR B CA 1
ATOM 3027 C C . THR B 1 181 ? 9.758 30.109 -7.934 1 45.56 181 THR B C 1
ATOM 3029 O O . THR B 1 181 ? 8.969 30.969 -7.523 1 45.56 181 THR B O 1
ATOM 3032 N N . ASN B 1 182 ? 11.039 30.578 -8.086 1 38.69 182 ASN B N 1
ATOM 3033 C CA . ASN B 1 182 ? 11.266 31.891 -8.672 1 38.69 182 ASN B CA 1
ATOM 3034 C C . ASN B 1 182 ? 10.227 32.219 -9.734 1 38.69 182 ASN B C 1
ATOM 3036 O O . ASN B 1 182 ? 10.273 31.688 -10.844 1 38.69 182 ASN B O 1
ATOM 3040 N N . GLN B 1 183 ? 9.062 32.281 -9.484 1 34.94 183 GLN B N 1
ATOM 3041 C CA . GLN B 1 183 ? 8.25 32.906 -10.523 1 34.94 183 GLN B CA 1
ATOM 3042 C C . GLN B 1 183 ? 8.75 34.312 -10.859 1 34.94 183 GLN B C 1
ATOM 3044 O O . GLN B 1 183 ? 8.891 35.156 -9.969 1 34.94 183 GLN B O 1
ATOM 3049 N N . SER B 1 184 ? 9.664 34.375 -11.789 1 30.89 184 SER B N 1
ATOM 3050 C CA . SER B 1 184 ? 9.906 35.688 -12.398 1 30.89 184 SER B CA 1
ATOM 3051 C C . SER B 1 184 ? 8.617 36.5 -12.453 1 30.89 184 SER B C 1
ATOM 3053 O O . SER B 1 184 ? 7.645 36.094 -13.094 1 30.89 184 SER B O 1
ATOM 3055 N N . ILE B 1 185 ? 8.383 37.312 -11.391 1 25.78 185 ILE B N 1
ATOM 3056 C CA . ILE B 1 185 ? 7.516 38.469 -11.672 1 25.78 185 ILE B CA 1
ATOM 3057 C C . ILE B 1 185 ? 8.078 39.25 -12.844 1 25.78 185 ILE B C 1
ATOM 3059 O O . ILE B 1 185 ? 9.266 39.594 -12.867 1 25.78 185 ILE B O 1
#

Sequence (370 aa):
MKNTNIQEGIILIPDFNGFTEFVFNTKLYTGEYIVTQLLSTLMDVNNQYFNISEIEGDAILFYRYDENPSYIKITKILQNMRESFNKKIGELSRELSITINLSLKFIIHYGKFSQYHIGNFKKLYGTTIVEAHQFLKNNYAEQPSYALFSHSFLDRNVDFKVNADELYLSEVGGIQYFEKTNQSIMKNTNIQEGIILIPDFNGFTEFVFNTKLYTGEYIVTQLLSTLMDVNNQYFNISEIEGDAILFYRYDENPSYIKITKILQNMRESFNKKIGELSRELSITINLSLKFIIHYGKFSQYHIGNFKKLYGTTIVEAHQFLKNNYAEQPSYALFSHSFLDRNVDFKVNADELYLSEVGGIQYFEKTNQSI

Organism: NCBI:txid2305228